Protein AF-A0A257UES7-F1 (afdb_monomer_lite)

Structure (mmCIF, N/CA/C/O backbone):
data_AF-A0A257UES7-F1
#
_entry.id   AF-A0A257UES7-F1
#
loop_
_atom_site.group_PDB
_atom_site.id
_atom_site.type_symbol
_atom_site.label_atom_id
_atom_site.label_alt_id
_atom_site.label_comp_id
_atom_site.label_asym_id
_atom_site.label_entity_id
_atom_site.label_seq_id
_atom_site.pdbx_PDB_ins_code
_atom_site.Cartn_x
_atom_site.Cartn_y
_atom_site.Cartn_z
_atom_site.occupancy
_atom_site.B_iso_or_equiv
_atom_site.auth_seq_id
_atom_site.auth_comp_id
_atom_site.auth_asym_id
_atom_site.auth_atom_id
_atom_site.pdbx_PDB_model_num
ATOM 1 N N . MET A 1 1 ? -4.196 -10.465 -10.371 1.00 62.50 1 MET A N 1
ATOM 2 C CA . MET A 1 1 ? -2.895 -10.910 -9.818 1.00 62.50 1 MET A CA 1
ATOM 3 C C . MET A 1 1 ? -1.747 -10.246 -10.566 1.00 62.50 1 MET A C 1
ATOM 5 O O . MET A 1 1 ? -0.951 -9.619 -9.887 1.00 62.50 1 MET A O 1
ATOM 9 N N . ALA A 1 2 ? -1.742 -10.249 -11.907 1.00 87.62 2 ALA A N 1
ATOM 10 C CA . ALA A 1 2 ? -0.730 -9.571 -12.735 1.00 87.62 2 ALA A CA 1
ATOM 11 C C . ALA A 1 2 ? -0.433 -8.109 -12.326 1.00 87.62 2 ALA A C 1
ATOM 13 O O . ALA A 1 2 ? 0.710 -7.780 -12.030 1.00 87.62 2 ALA A O 1
ATOM 14 N N . ARG A 1 3 ? -1.463 -7.262 -12.167 1.00 91.81 3 ARG A N 1
ATOM 15 C CA . ARG A 1 3 ? -1.291 -5.882 -11.668 1.00 91.81 3 ARG A CA 1
ATOM 16 C C . ARG A 1 3 ? -0.491 -5.757 -10.369 1.00 91.81 3 ARG A C 1
ATOM 18 O O . ARG A 1 3 ? 0.340 -4.865 -10.248 1.00 91.81 3 ARG A O 1
ATOM 25 N N . GLU A 1 4 ? -0.796 -6.590 -9.373 1.00 91.12 4 GLU A N 1
ATOM 26 C CA . GLU A 1 4 ? -0.157 -6.491 -8.054 1.00 91.12 4 GLU A CA 1
ATOM 27 C C . GLU A 1 4 ? 1.310 -6.902 -8.137 1.00 91.12 4 GLU A C 1
ATOM 29 O O . GLU A 1 4 ? 2.159 -6.258 -7.535 1.00 91.12 4 GLU A O 1
ATOM 34 N N . GLU A 1 5 ? 1.606 -7.935 -8.921 1.00 91.38 5 GLU A N 1
ATOM 35 C CA . GLU A 1 5 ? 2.967 -8.387 -9.192 1.00 91.38 5 GLU A CA 1
ATOM 36 C C . GLU A 1 5 ? 3.787 -7.298 -9.891 1.00 91.38 5 GLU A C 1
ATOM 38 O O . GLU A 1 5 ? 4.854 -6.938 -9.403 1.00 91.38 5 GLU A O 1
ATOM 43 N N . PHE A 1 6 ? 3.236 -6.666 -10.932 1.00 94.75 6 PHE A N 1
ATOM 44 C CA . PHE A 1 6 ? 3.880 -5.533 -11.597 1.00 94.75 6 PHE A CA 1
ATOM 45 C C . PHE A 1 6 ? 4.173 -4.371 -10.627 1.00 94.75 6 PHE A C 1
ATOM 47 O O . PHE A 1 6 ? 5.276 -3.829 -10.613 1.00 94.75 6 PHE A O 1
ATOM 54 N N . ILE A 1 7 ? 3.220 -4.009 -9.760 1.00 94.88 7 ILE A N 1
ATOM 55 C CA . ILE A 1 7 ? 3.416 -2.959 -8.744 1.00 94.88 7 ILE A CA 1
ATOM 56 C C . ILE A 1 7 ? 4.522 -3.342 -7.743 1.00 94.88 7 ILE A C 1
ATOM 58 O O . ILE A 1 7 ? 5.335 -2.493 -7.363 1.00 94.88 7 ILE A O 1
ATOM 62 N N . GLN A 1 8 ? 4.564 -4.604 -7.309 1.00 92.44 8 GLN A N 1
ATOM 63 C CA . GLN A 1 8 ? 5.596 -5.105 -6.395 1.00 92.44 8 GLN A CA 1
ATOM 64 C C . GLN A 1 8 ? 6.977 -5.102 -7.053 1.00 92.44 8 GLN A C 1
ATOM 66 O O . GLN A 1 8 ? 7.939 -4.676 -6.410 1.00 92.44 8 GLN A O 1
ATOM 71 N N . ASN A 1 9 ? 7.062 -5.491 -8.328 1.00 93.81 9 ASN A N 1
ATOM 72 C CA . ASN A 1 9 ? 8.292 -5.441 -9.114 1.00 93.81 9 ASN A CA 1
ATOM 73 C C . ASN A 1 9 ? 8.820 -4.005 -9.175 1.00 93.81 9 ASN A C 1
ATOM 75 O O . ASN A 1 9 ? 9.940 -3.761 -8.738 1.00 93.81 9 ASN A O 1
ATOM 79 N N . LEU A 1 10 ? 7.982 -3.027 -9.541 1.00 94.44 10 LEU A N 1
ATOM 80 C CA . LEU A 1 10 ? 8.376 -1.612 -9.556 1.00 94.44 10 LEU A CA 1
ATOM 81 C C . LEU A 1 10 ? 8.878 -1.112 -8.194 1.00 94.44 10 LEU A C 1
ATOM 83 O O . LEU A 1 10 ? 9.882 -0.400 -8.117 1.00 94.44 10 LEU A O 1
ATOM 87 N N . ARG A 1 11 ? 8.203 -1.480 -7.098 1.00 93.19 11 ARG A N 1
ATOM 88 C CA . ARG A 1 11 ? 8.645 -1.106 -5.747 1.00 93.19 11 ARG A CA 1
ATOM 89 C C . ARG A 1 11 ? 9.984 -1.748 -5.382 1.00 93.19 11 ARG A C 1
ATOM 91 O O . ARG A 1 11 ? 10.811 -1.104 -4.727 1.00 93.19 11 ARG A O 1
ATOM 98 N N . HIS A 1 12 ? 10.186 -3.009 -5.757 1.00 91.44 12 HIS A N 1
ATOM 99 C CA . HIS A 1 12 ? 11.450 -3.701 -5.544 1.00 91.44 12 HIS A CA 1
ATOM 100 C C . HIS A 1 12 ? 12.575 -3.007 -6.319 1.00 91.44 12 HIS A C 1
ATOM 102 O O . HIS A 1 12 ? 13.572 -2.618 -5.712 1.00 91.44 12 HIS A O 1
ATOM 108 N N . THR A 1 13 ? 12.353 -2.722 -7.603 1.00 92.12 13 THR A N 1
ATOM 109 C CA . THR A 1 13 ? 13.270 -1.970 -8.467 1.00 92.12 13 THR A CA 1
ATOM 110 C C . THR A 1 13 ? 13.630 -0.613 -7.871 1.00 92.12 13 THR A C 1
ATOM 112 O O . THR A 1 13 ? 14.808 -0.292 -7.756 1.00 92.12 13 THR A O 1
ATOM 115 N N . LEU A 1 14 ? 12.647 0.162 -7.400 1.00 90.50 14 LEU A N 1
ATOM 116 C CA . LEU A 1 14 ? 12.901 1.438 -6.719 1.00 90.50 14 LEU A CA 1
ATOM 117 C C . LEU A 1 14 ? 13.751 1.289 -5.459 1.00 90.50 14 LEU A C 1
ATOM 119 O O . LEU A 1 14 ? 14.556 2.162 -5.143 1.00 90.50 14 LEU A O 1
ATOM 123 N N . SER A 1 15 ? 13.548 0.207 -4.709 1.00 87.88 15 SER A N 1
ATOM 124 C CA . SER A 1 15 ? 14.296 -0.030 -3.475 1.00 87.88 15 SER A CA 1
ATOM 125 C C . SER A 1 15 ? 15.766 -0.336 -3.746 1.00 87.88 15 SER A C 1
ATOM 127 O O . SER A 1 15 ? 16.599 0.052 -2.929 1.00 87.88 15 SER A O 1
ATOM 129 N N . LEU A 1 16 ? 16.062 -0.980 -4.879 1.00 87.50 16 LEU A N 1
ATOM 130 C CA . LEU A 1 16 ? 17.419 -1.238 -5.362 1.00 87.50 16 LEU A CA 1
ATOM 131 C C . LEU A 1 16 ? 18.060 0.023 -5.964 1.00 87.50 16 LEU A C 1
ATOM 133 O O . LEU A 1 16 ? 19.202 0.344 -5.655 1.00 87.50 16 LEU A O 1
ATOM 137 N N . ALA A 1 17 ? 17.310 0.767 -6.780 1.00 83.19 17 ALA A N 1
ATOM 138 C CA . ALA A 1 17 ? 17.810 1.948 -7.482 1.00 83.19 17 ALA A CA 1
ATOM 139 C C . ALA A 1 17 ? 18.074 3.150 -6.555 1.00 83.19 17 ALA A C 1
ATOM 141 O O . ALA A 1 17 ? 19.013 3.911 -6.775 1.00 83.19 17 ALA A O 1
ATOM 142 N N . ALA A 1 18 ? 17.260 3.316 -5.508 1.00 76.25 18 ALA A N 1
ATOM 143 C CA . ALA A 1 18 ? 17.360 4.410 -4.544 1.00 76.25 18 ALA A CA 1
ATOM 144 C C . ALA A 1 18 ? 17.317 3.863 -3.101 1.00 76.25 18 ALA A C 1
ATOM 146 O O . ALA A 1 18 ? 16.257 3.877 -2.452 1.00 76.25 18 ALA A O 1
ATOM 147 N N . PRO A 1 19 ? 18.436 3.330 -2.572 1.00 64.69 19 PRO A N 1
ATOM 148 C CA . PRO A 1 19 ? 18.503 2.844 -1.197 1.00 64.69 19 PRO A CA 1
ATOM 149 C C . PRO A 1 19 ? 18.219 3.972 -0.193 1.00 64.69 19 PRO A C 1
ATOM 151 O O . PRO A 1 19 ? 18.557 5.128 -0.407 1.00 64.69 19 PRO A O 1
ATOM 154 N N . SER A 1 20 ? 17.561 3.626 0.914 1.00 55.41 20 SER A N 1
ATOM 155 C CA . SER A 1 20 ? 16.803 4.527 1.807 1.00 55.41 20 SER A CA 1
ATOM 156 C C . SER A 1 20 ? 17.625 5.498 2.672 1.00 55.41 20 SER A C 1
ATOM 158 O O . SER A 1 20 ? 17.111 5.993 3.673 1.00 55.41 20 SER A O 1
ATOM 160 N N . VAL A 1 21 ? 18.899 5.727 2.360 1.00 53.31 21 VAL A N 1
ATOM 161 C CA . VAL A 1 21 ? 19.765 6.602 3.157 1.00 53.31 21 VAL A CA 1
ATOM 162 C C . VAL A 1 21 ? 19.633 8.027 2.624 1.00 53.31 21 VAL A C 1
ATOM 164 O O . VAL A 1 21 ? 20.453 8.464 1.827 1.00 53.31 21 VAL A O 1
ATOM 167 N N . GLU A 1 22 ? 18.589 8.736 3.059 1.00 46.97 22 GLU A N 1
ATOM 168 C CA . GLU A 1 22 ? 18.488 10.188 2.876 1.00 46.97 22 GLU A CA 1
ATOM 169 C C . GLU A 1 22 ? 19.489 10.860 3.830 1.00 46.97 22 GLU A C 1
ATOM 171 O O . GLU A 1 22 ? 19.451 10.634 5.041 1.00 46.97 22 GLU A O 1
ATOM 176 N N . ALA A 1 23 ? 20.408 11.668 3.302 1.00 42.97 23 ALA A N 1
ATOM 177 C CA . ALA A 1 23 ? 21.231 12.555 4.117 1.00 42.97 23 ALA A CA 1
ATOM 178 C C . ALA A 1 23 ? 21.089 14.007 3.630 1.00 42.97 23 ALA A C 1
ATOM 180 O O . ALA A 1 23 ? 21.045 14.281 2.433 1.00 42.97 23 ALA A O 1
ATOM 181 N N . ASP A 1 24 ? 20.997 14.940 4.581 1.00 43.19 24 ASP A N 1
ATOM 182 C CA . ASP A 1 24 ? 20.490 16.320 4.433 1.00 43.19 24 ASP A CA 1
ATOM 183 C C . ASP A 1 24 ? 21.380 17.297 3.627 1.00 43.19 24 ASP A C 1
ATOM 185 O O . ASP A 1 24 ? 21.371 18.507 3.856 1.00 43.19 24 ASP A O 1
ATOM 189 N N . THR A 1 25 ? 22.187 16.834 2.668 1.00 47.50 25 THR A N 1
ATOM 190 C CA . THR A 1 25 ? 23.092 17.726 1.919 1.00 47.50 25 THR A CA 1
ATOM 191 C C . THR A 1 25 ? 22.920 17.624 0.409 1.00 47.50 25 THR A C 1
ATOM 193 O O . THR A 1 25 ? 23.009 16.556 -0.183 1.00 47.50 25 THR A O 1
ATOM 196 N N . ALA A 1 26 ? 22.762 18.778 -0.249 1.00 52.78 26 ALA A N 1
ATOM 197 C CA . ALA A 1 26 ? 22.624 18.901 -1.706 1.00 52.78 26 ALA A CA 1
ATOM 198 C C . ALA A 1 26 ? 23.796 18.283 -2.504 1.00 52.78 26 ALA A C 1
ATOM 200 O O . ALA A 1 26 ? 23.633 17.922 -3.669 1.00 52.78 26 ALA A O 1
ATOM 201 N N . HIS A 1 27 ? 24.965 18.108 -1.877 1.00 47.03 27 HIS A N 1
ATOM 202 C CA . HIS A 1 27 ? 26.118 17.414 -2.458 1.00 47.03 27 HIS A CA 1
ATOM 203 C C . HIS A 1 27 ? 25.915 15.895 -2.614 1.00 47.03 27 HIS A C 1
ATOM 205 O O . HIS A 1 27 ? 26.621 15.270 -3.405 1.00 47.03 27 HIS A O 1
ATOM 211 N N . LEU A 1 28 ? 24.936 15.299 -1.925 1.00 49.12 28 LEU A N 1
ATOM 212 C CA . LEU A 1 28 ? 24.644 13.869 -2.012 1.00 49.12 28 LEU A CA 1
ATOM 213 C C . LEU A 1 28 ? 23.801 13.494 -3.226 1.00 49.12 28 LEU A C 1
ATOM 215 O O . LEU A 1 28 ? 23.952 12.385 -3.713 1.00 49.12 28 LEU A O 1
ATOM 219 N N . ASN A 1 29 ? 23.035 14.415 -3.812 1.00 61.38 29 ASN A N 1
ATOM 220 C CA . ASN A 1 29 ? 22.198 14.116 -4.981 1.00 61.38 29 ASN A CA 1
ATOM 221 C C . ASN A 1 29 ? 23.045 13.736 -6.226 1.00 61.38 29 ASN A C 1
ATOM 223 O O . ASN A 1 29 ? 22.628 12.954 -7.079 1.00 61.38 29 ASN A O 1
ATOM 227 N N . ALA A 1 30 ? 24.280 14.242 -6.335 1.00 58.22 30 ALA A N 1
ATOM 228 C CA . ALA A 1 30 ? 25.227 13.797 -7.366 1.00 58.22 30 ALA A CA 1
ATOM 229 C C . ALA A 1 30 ? 25.829 12.413 -7.052 1.00 58.22 30 ALA A C 1
ATOM 231 O O . ALA A 1 30 ? 26.020 11.607 -7.959 1.00 58.22 30 ALA A O 1
ATOM 232 N N . ALA A 1 31 ? 26.098 12.119 -5.776 1.00 62.62 31 ALA A N 1
ATOM 233 C CA . ALA A 1 31 ? 26.628 10.831 -5.328 1.00 62.62 31 ALA A CA 1
ATOM 234 C C . ALA A 1 31 ? 25.571 9.712 -5.364 1.00 62.62 31 ALA A C 1
ATOM 236 O O . ALA A 1 31 ? 25.901 8.572 -5.673 1.00 62.62 31 ALA A O 1
ATOM 237 N N . GLU A 1 32 ? 24.308 10.032 -5.093 1.00 64.44 32 GLU A N 1
ATOM 238 C CA . GLU A 1 32 ? 23.149 9.150 -5.245 1.00 64.44 32 GLU A CA 1
ATOM 239 C C . GLU A 1 32 ? 22.900 8.834 -6.716 1.00 64.44 32 GLU A C 1
ATOM 241 O O . GLU A 1 32 ? 22.790 7.664 -7.065 1.00 64.44 32 GLU A O 1
ATOM 246 N N . ARG A 1 33 ? 22.929 9.845 -7.599 1.00 64.75 33 ARG A N 1
ATOM 247 C CA . ARG A 1 33 ? 22.875 9.622 -9.052 1.00 64.75 33 ARG A CA 1
ATOM 248 C C . ARG A 1 33 ? 24.043 8.778 -9.550 1.00 64.75 33 ARG A C 1
ATOM 250 O O . ARG A 1 33 ? 23.831 7.856 -10.327 1.00 64.75 33 ARG A O 1
ATOM 257 N N . ALA A 1 34 ? 25.259 9.036 -9.066 1.00 64.56 34 ALA A N 1
ATOM 258 C CA . ALA A 1 34 ? 26.411 8.204 -9.389 1.00 64.56 34 ALA A CA 1
ATOM 259 C C . ALA A 1 34 ? 26.210 6.760 -8.902 1.00 64.56 34 ALA A C 1
ATOM 261 O O . ALA A 1 34 ? 26.399 5.837 -9.682 1.00 64.56 34 ALA A O 1
ATOM 262 N N . ARG A 1 35 ? 25.771 6.543 -7.654 1.00 68.81 35 ARG A N 1
ATOM 263 C CA . ARG A 1 35 ? 25.487 5.201 -7.115 1.00 68.81 35 ARG A CA 1
ATOM 264 C C . ARG A 1 35 ? 24.400 4.471 -7.895 1.00 68.81 35 ARG A C 1
ATOM 266 O O . ARG A 1 35 ? 24.606 3.312 -8.211 1.00 68.81 35 ARG A O 1
ATOM 273 N N . MET A 1 36 ? 23.309 5.150 -8.243 1.00 70.12 36 MET A N 1
ATOM 274 C CA . MET A 1 36 ? 22.232 4.606 -9.075 1.00 70.12 36 MET A CA 1
ATOM 275 C C . MET A 1 36 ? 22.758 4.137 -10.436 1.00 70.12 36 MET A C 1
ATOM 277 O O . MET A 1 36 ? 22.380 3.068 -10.909 1.00 70.12 36 MET A O 1
ATOM 281 N N . ILE A 1 37 ? 23.644 4.926 -11.050 1.00 67.69 37 ILE A N 1
ATOM 282 C CA . ILE A 1 37 ? 24.323 4.567 -12.299 1.00 67.69 37 ILE A CA 1
ATOM 283 C C . ILE A 1 37 ? 25.267 3.373 -12.083 1.00 67.69 37 ILE A C 1
ATOM 285 O O . ILE A 1 37 ? 25.313 2.476 -12.920 1.00 67.69 37 ILE A O 1
ATOM 289 N N . PHE A 1 38 ? 25.998 3.335 -10.965 1.00 66.12 38 PHE A N 1
ATOM 290 C CA . PHE A 1 38 ? 26.927 2.251 -10.635 1.00 66.12 38 PHE A CA 1
ATOM 291 C C . PHE A 1 38 ? 26.241 0.936 -10.235 1.00 66.12 38 PHE A C 1
ATOM 293 O O . PHE A 1 38 ? 26.891 -0.096 -10.338 1.00 66.12 38 PHE A O 1
ATOM 300 N N . SER A 1 39 ? 24.973 0.960 -9.811 1.00 77.06 39 SER A N 1
ATOM 301 C CA . SER A 1 39 ? 24.170 -0.231 -9.486 1.00 77.06 39 SER A CA 1
ATOM 302 C C . SER A 1 39 ? 23.092 -0.542 -10.528 1.00 77.06 39 SER A C 1
ATOM 304 O O . SER A 1 39 ? 22.135 -1.262 -10.240 1.00 77.06 39 SER A O 1
ATOM 306 N N . ALA A 1 40 ? 23.203 0.019 -11.739 1.00 82.25 40 ALA A N 1
ATOM 307 C CA . ALA A 1 40 ? 22.228 -0.193 -12.809 1.00 82.25 40 ALA A CA 1
ATOM 308 C C . ALA A 1 40 ? 22.007 -1.680 -13.115 1.00 82.25 40 ALA A C 1
ATOM 310 O O . ALA A 1 40 ? 20.878 -2.097 -13.337 1.00 82.25 40 ALA A O 1
ATOM 311 N N . ASP A 1 41 ? 23.047 -2.502 -13.039 1.00 82.25 41 ASP A N 1
ATOM 312 C CA . ASP A 1 41 ? 22.976 -3.956 -13.196 1.00 82.25 41 ASP A CA 1
ATOM 313 C C . ASP A 1 41 ? 22.074 -4.658 -12.162 1.00 82.25 41 ASP A C 1
ATOM 315 O O . ASP A 1 41 ? 21.539 -5.735 -12.437 1.00 82.25 41 ASP A O 1
ATOM 319 N N . GLU A 1 42 ? 21.847 -4.060 -10.990 1.00 84.19 42 GLU A N 1
ATOM 320 C CA . GLU A 1 42 ? 20.983 -4.626 -9.954 1.00 84.19 42 GLU A CA 1
ATOM 321 C C . GLU A 1 42 ? 19.494 -4.368 -10.218 1.00 84.19 42 GLU A C 1
ATOM 323 O O . GLU A 1 42 ? 18.677 -5.265 -9.978 1.00 84.19 42 GLU A O 1
ATOM 328 N N . TRP A 1 43 ? 19.137 -3.182 -10.730 1.00 88.56 43 TRP A N 1
ATOM 329 C CA . TRP A 1 43 ? 17.745 -2.722 -10.856 1.00 88.56 43 TRP A CA 1
ATOM 330 C C . TRP A 1 43 ? 17.238 -2.591 -12.304 1.00 88.56 43 TRP A C 1
ATOM 332 O O . TRP A 1 43 ? 16.034 -2.721 -12.553 1.00 88.56 43 TRP A O 1
ATOM 342 N N . LEU A 1 44 ? 18.117 -2.372 -13.282 1.00 90.69 44 LEU A N 1
ATOM 343 C CA . LEU A 1 44 ? 17.772 -2.208 -14.696 1.00 90.69 44 LEU A CA 1
ATOM 344 C C . LEU A 1 44 ? 17.636 -3.565 -15.395 1.00 90.69 44 LEU A C 1
ATOM 346 O O . LEU A 1 44 ? 18.368 -3.903 -16.321 1.00 90.69 44 LEU A O 1
ATOM 350 N N . LYS A 1 45 ? 16.673 -4.354 -14.928 1.00 91.00 45 LYS A N 1
ATOM 351 C CA . LYS A 1 45 ? 16.403 -5.706 -15.418 1.00 91.00 45 LYS A CA 1
ATOM 352 C C . LYS A 1 45 ? 15.022 -5.788 -16.075 1.00 91.00 45 LYS A C 1
ATOM 354 O O . LYS A 1 45 ? 14.115 -5.083 -15.626 1.00 91.00 45 LYS A O 1
ATOM 359 N N . PRO A 1 46 ? 14.826 -6.604 -17.127 1.00 90.00 46 PRO A N 1
ATOM 360 C CA . PRO A 1 46 ? 13.512 -6.772 -17.755 1.00 90.00 46 PRO A CA 1
ATOM 361 C C . PRO A 1 46 ? 12.399 -7.158 -16.764 1.00 90.00 46 PRO A C 1
ATOM 363 O O . PRO A 1 46 ? 11.267 -6.693 -16.896 1.00 90.00 46 PRO A O 1
ATOM 366 N N . GLU A 1 47 ? 12.746 -7.929 -15.733 1.00 92.75 47 GLU A N 1
ATOM 367 C CA . GLU A 1 47 ? 11.883 -8.392 -14.642 1.00 92.75 47 GLU A CA 1
ATOM 368 C C . GLU A 1 47 ? 11.236 -7.228 -13.867 1.00 92.75 47 GLU A C 1
ATOM 370 O O . GLU A 1 47 ? 10.118 -7.345 -13.368 1.00 92.75 47 GLU A O 1
ATOM 375 N N . SER A 1 48 ? 11.879 -6.056 -13.829 1.00 91.69 48 SER A N 1
ATOM 376 C CA . SER A 1 48 ? 11.362 -4.852 -13.160 1.00 91.69 48 SER A CA 1
ATOM 377 C C . SER A 1 48 ? 10.027 -4.354 -13.726 1.00 91.69 48 SER A C 1
ATOM 379 O O . SER A 1 48 ? 9.278 -3.669 -13.030 1.00 91.69 48 SER A O 1
ATOM 381 N N . VAL A 1 49 ? 9.719 -4.680 -14.985 1.00 93.12 49 VAL A N 1
ATOM 382 C CA . VAL A 1 49 ? 8.441 -4.349 -15.642 1.00 93.12 49 VAL A CA 1
ATOM 383 C C . VAL A 1 49 ? 7.701 -5.595 -16.140 1.00 93.12 49 VAL A C 1
ATOM 385 O O . VAL A 1 49 ? 6.760 -5.493 -16.932 1.00 93.12 49 VAL A O 1
ATOM 388 N N . GLU A 1 50 ? 8.105 -6.776 -15.672 1.00 93.06 50 GLU A N 1
ATOM 389 C CA . GLU A 1 50 ? 7.418 -8.029 -15.967 1.00 93.06 50 GLU A CA 1
ATOM 390 C C . GLU A 1 50 ? 5.988 -8.017 -15.407 1.00 93.06 50 GLU A C 1
ATOM 392 O O . GLU A 1 50 ? 5.693 -7.390 -14.386 1.00 93.06 50 GLU A O 1
ATOM 397 N N . GLY A 1 51 ? 5.075 -8.674 -16.125 1.00 91.56 51 GLY A N 1
ATOM 398 C CA . GLY A 1 51 ? 3.653 -8.702 -15.783 1.00 91.56 51 GLY A CA 1
ATOM 399 C C . GLY A 1 51 ? 2.876 -7.445 -16.188 1.00 91.56 51 GLY A C 1
ATOM 400 O O . GLY A 1 51 ? 1.667 -7.394 -15.967 1.00 91.56 51 GLY A O 1
ATOM 401 N N . PHE A 1 52 ? 3.519 -6.447 -16.810 1.00 95.81 52 PHE A N 1
ATOM 402 C CA . PHE A 1 52 ? 2.828 -5.250 -17.289 1.00 95.81 52 PHE A CA 1
ATOM 403 C C . PHE A 1 52 ? 1.740 -5.582 -18.323 1.00 95.81 52 PHE A C 1
ATOM 405 O O . PHE A 1 52 ? 2.016 -6.074 -19.419 1.00 95.81 52 PHE A O 1
ATOM 412 N N . SER A 1 53 ? 0.504 -5.206 -18.001 1.00 95.44 53 SER A N 1
ATOM 413 C CA . SER A 1 53 ? -0.628 -5.174 -18.923 1.00 95.44 53 SER A CA 1
ATOM 414 C C . SER A 1 53 ? -1.328 -3.824 -18.826 1.00 95.44 53 SER A C 1
ATOM 416 O O . SER A 1 53 ? -1.593 -3.331 -17.734 1.00 95.44 53 SER A O 1
ATOM 418 N N . VAL A 1 54 ? -1.663 -3.212 -19.964 1.00 94.56 54 VAL A N 1
ATOM 419 C CA . VAL A 1 54 ? -2.390 -1.930 -19.976 1.00 94.56 54 VAL A CA 1
ATOM 420 C C . VAL A 1 54 ? -3.833 -2.074 -19.480 1.00 94.56 54 VAL A C 1
ATOM 422 O O . VAL A 1 54 ? -4.388 -1.123 -18.929 1.00 94.56 54 VAL A O 1
ATOM 425 N N . ASP A 1 55 ? -4.423 -3.263 -19.625 1.00 95.19 55 ASP A N 1
ATOM 426 C CA . ASP A 1 55 ? -5.807 -3.541 -19.227 1.00 95.19 55 ASP A CA 1
ATOM 427 C C . ASP A 1 55 ? -5.978 -3.522 -17.703 1.00 95.19 55 ASP A C 1
ATOM 429 O O . ASP A 1 55 ? -7.021 -3.109 -17.194 1.00 95.19 55 ASP A O 1
ATOM 433 N N . ASP A 1 56 ? -4.912 -3.849 -16.968 1.00 93.75 56 ASP A N 1
ATOM 434 C CA . ASP A 1 56 ? -4.854 -3.728 -15.508 1.00 93.75 56 ASP A CA 1
ATOM 435 C C . ASP A 1 56 ? -4.988 -2.267 -15.033 1.00 93.75 56 ASP A C 1
ATOM 437 O O . ASP A 1 56 ? -5.283 -1.998 -13.868 1.00 93.75 56 ASP A O 1
ATOM 441 N N . PHE A 1 57 ? -4.821 -1.302 -15.940 1.00 93.94 57 PHE A N 1
ATOM 442 C CA . PHE A 1 57 ? -4.920 0.131 -15.676 1.00 93.94 57 PHE A CA 1
ATOM 443 C C . PHE A 1 57 ? -6.103 0.781 -16.404 1.00 93.94 57 PHE A C 1
ATOM 445 O O . PHE A 1 57 ? -6.048 1.953 -16.782 1.00 93.94 57 PHE A O 1
ATOM 452 N N . ALA A 1 58 ? -7.209 0.047 -16.572 1.00 93.38 58 ALA A N 1
ATOM 453 C CA . ALA A 1 58 ? -8.430 0.546 -17.211 1.00 93.38 58 ALA A CA 1
ATOM 454 C C . ALA A 1 58 ? -8.995 1.835 -16.575 1.00 93.38 58 ALA A C 1
ATOM 456 O O . ALA A 1 58 ? -9.644 2.617 -17.269 1.00 93.38 58 ALA A O 1
ATOM 457 N N . GLY A 1 59 ? -8.714 2.086 -15.289 1.00 92.75 59 GLY A N 1
ATOM 458 C CA . GLY A 1 59 ? -9.114 3.308 -14.581 1.00 92.75 59 GLY A CA 1
ATOM 459 C C . GLY A 1 59 ? -8.340 4.575 -14.973 1.00 92.75 59 GLY A C 1
ATOM 460 O O . GLY A 1 59 ? -8.783 5.671 -14.644 1.00 92.75 59 GLY A O 1
ATOM 461 N N . LEU A 1 60 ? -7.207 4.453 -15.674 1.00 94.38 60 LEU A N 1
ATOM 462 C CA . LEU A 1 60 ? -6.455 5.601 -16.187 1.00 94.38 60 LEU A CA 1
ATOM 463 C C . LEU A 1 60 ? -7.104 6.163 -17.457 1.00 94.38 60 LEU A C 1
ATOM 465 O O . LEU A 1 60 ? -7.668 5.418 -18.262 1.00 94.38 60 LEU A O 1
ATOM 469 N N . ASP A 1 61 ? -6.961 7.467 -17.691 1.00 96.94 61 ASP A N 1
ATOM 470 C CA . ASP A 1 61 ? -7.387 8.084 -18.946 1.00 96.94 61 ASP A CA 1
ATOM 471 C C . ASP A 1 61 ? -6.535 7.602 -20.139 1.00 96.94 61 ASP A C 1
ATOM 473 O O . ASP A 1 61 ? -5.438 7.053 -19.992 1.00 96.94 61 ASP A O 1
ATOM 477 N N . ALA A 1 62 ? -7.041 7.804 -21.359 1.00 96.81 62 ALA A N 1
ATOM 478 C CA . ALA A 1 62 ? -6.397 7.297 -22.570 1.00 96.81 62 ALA A CA 1
ATOM 479 C C . ALA A 1 62 ? -4.976 7.852 -22.793 1.00 96.81 62 ALA A C 1
ATOM 481 O O . ALA A 1 62 ? -4.121 7.133 -23.318 1.00 96.81 62 ALA A O 1
ATOM 482 N N . SER A 1 63 ? -4.714 9.101 -22.390 1.00 97.12 63 SER A N 1
ATOM 483 C CA . SER A 1 63 ? -3.393 9.724 -22.511 1.00 97.12 63 SER A CA 1
ATOM 484 C C . SER A 1 63 ? -2.409 9.076 -21.540 1.00 97.12 63 SER A C 1
ATOM 486 O O . SER A 1 63 ? -1.338 8.622 -21.955 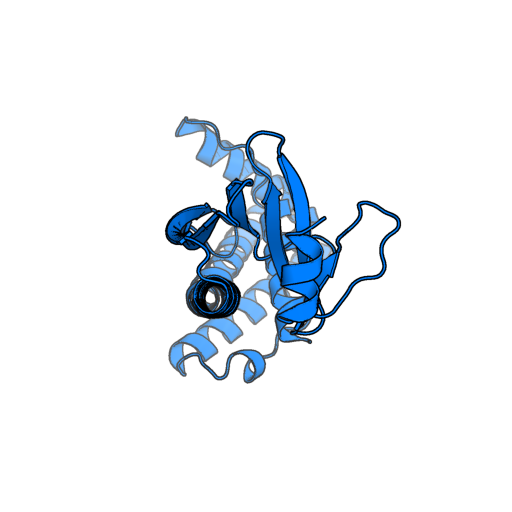1.00 97.12 63 SER A O 1
ATOM 488 N N . SER A 1 64 ? -2.808 8.931 -20.275 1.00 96.94 64 SER A N 1
ATOM 489 C CA . SER A 1 64 ? -2.005 8.273 -19.239 1.00 96.94 64 SER A CA 1
ATOM 490 C C . SER A 1 64 ? -1.699 6.816 -19.584 1.00 96.94 64 SER A C 1
ATOM 492 O O . SER A 1 64 ? -0.545 6.401 -19.490 1.00 96.94 64 SER A O 1
ATOM 494 N N . ARG A 1 65 ? -2.675 6.052 -20.097 1.00 97.38 65 ARG A N 1
ATOM 495 C CA . ARG A 1 65 ? -2.434 4.674 -20.571 1.00 97.38 65 ARG A CA 1
ATOM 496 C C . ARG A 1 65 ? -1.421 4.619 -21.712 1.00 97.38 65 ARG A C 1
ATOM 498 O O . ARG A 1 65 ? -0.535 3.768 -21.702 1.00 97.38 65 ARG A O 1
ATOM 505 N N . LYS A 1 66 ? -1.518 5.531 -22.686 1.00 97.62 66 LYS A N 1
ATOM 506 C CA . LYS A 1 66 ? -0.567 5.597 -23.806 1.00 97.62 66 LYS A CA 1
ATOM 507 C C . LYS A 1 66 ? 0.851 5.897 -23.316 1.00 97.62 66 LYS A C 1
ATOM 509 O O . LYS A 1 66 ? 1.792 5.245 -23.768 1.00 97.62 66 LYS A O 1
ATOM 514 N N . ARG A 1 67 ? 0.998 6.855 -22.396 1.00 97.88 67 ARG A N 1
ATOM 515 C CA . ARG A 1 67 ? 2.288 7.192 -21.779 1.00 97.88 67 ARG A CA 1
ATOM 516 C C . ARG A 1 67 ? 2.856 6.026 -20.978 1.00 97.88 67 ARG A C 1
ATOM 518 O O . ARG A 1 67 ? 4.012 5.682 -21.182 1.00 97.88 67 ARG A O 1
ATOM 525 N N . LEU A 1 68 ? 2.031 5.361 -20.170 1.00 97.56 68 LEU A N 1
ATOM 526 C CA . LEU A 1 68 ? 2.435 4.204 -19.372 1.00 97.56 68 LEU A CA 1
ATOM 527 C C . LEU A 1 68 ? 2.974 3.072 -20.253 1.00 97.56 68 LEU A C 1
ATOM 529 O O . LEU A 1 68 ? 4.055 2.551 -19.996 1.00 97.56 68 LEU A O 1
ATOM 533 N N . VAL A 1 69 ? 2.267 2.743 -21.341 1.00 97.75 69 VAL A N 1
ATOM 534 C CA . VAL A 1 69 ? 2.722 1.735 -22.313 1.00 97.75 69 VAL A CA 1
ATOM 535 C C . VAL A 1 69 ? 4.049 2.138 -22.955 1.00 97.75 69 VAL A C 1
ATOM 537 O O . VAL A 1 69 ? 4.932 1.296 -23.110 1.00 97.75 69 VAL A O 1
ATOM 540 N N . ALA A 1 70 ? 4.199 3.405 -23.348 1.00 97.94 70 ALA A N 1
ATOM 541 C CA . ALA A 1 70 ? 5.433 3.893 -23.954 1.00 97.94 70 ALA A CA 1
ATOM 542 C C . ALA A 1 70 ? 6.612 3.848 -22.968 1.00 97.94 70 ALA A C 1
ATOM 544 O O . ALA A 1 70 ? 7.697 3.405 -23.343 1.00 97.94 70 ALA A O 1
ATOM 545 N N . ALA A 1 71 ? 6.392 4.253 -21.717 1.00 97.56 71 ALA A N 1
ATOM 546 C CA . ALA A 1 71 ? 7.409 4.249 -20.675 1.00 97.56 71 ALA A CA 1
ATOM 547 C C . ALA A 1 71 ? 7.833 2.823 -20.297 1.00 97.56 71 ALA A C 1
ATOM 549 O O . ALA A 1 71 ? 9.027 2.531 -20.308 1.00 97.56 71 ALA A O 1
ATOM 550 N N . ALA A 1 72 ? 6.878 1.909 -20.088 1.00 96.75 72 ALA A N 1
ATOM 551 C CA . ALA A 1 72 ? 7.158 0.503 -19.792 1.00 96.75 72 ALA A CA 1
ATOM 552 C C . ALA A 1 72 ? 7.921 -0.196 -20.928 1.00 96.75 72 ALA A C 1
ATOM 554 O O . ALA A 1 72 ? 8.913 -0.879 -20.679 1.00 96.75 72 ALA A O 1
ATOM 555 N N . LYS A 1 73 ? 7.521 0.023 -22.191 1.00 96.44 73 LYS A N 1
ATOM 556 C CA . LYS A 1 73 ? 8.253 -0.512 -23.354 1.00 96.44 73 LYS A CA 1
ATOM 557 C C . LYS A 1 73 ? 9.657 0.078 -23.482 1.00 96.44 73 LYS A C 1
ATOM 559 O O . LYS A 1 73 ? 10.587 -0.654 -23.808 1.00 96.44 73 LYS A O 1
ATOM 564 N N . GLY A 1 74 ? 9.807 1.381 -23.236 1.00 96.00 74 GLY A N 1
ATOM 565 C CA . GLY A 1 74 ? 11.103 2.059 -23.256 1.00 96.00 74 GLY A CA 1
ATOM 566 C C . GLY A 1 74 ? 12.052 1.505 -22.196 1.00 96.00 74 GLY A C 1
ATOM 567 O O . GLY A 1 74 ? 13.174 1.130 -22.526 1.00 96.00 74 GLY A O 1
ATOM 568 N N . PHE A 1 75 ? 11.568 1.368 -20.959 1.00 95.31 75 PHE A N 1
ATOM 569 C CA . PHE A 1 75 ? 12.318 0.761 -19.862 1.00 95.31 75 PHE A CA 1
ATOM 570 C C . PHE A 1 75 ? 12.754 -0.672 -20.203 1.00 95.31 75 PHE A C 1
ATOM 572 O O . PHE A 1 75 ? 13.934 -0.995 -20.101 1.00 95.31 75 PHE A O 1
ATOM 579 N N . ALA A 1 76 ? 11.828 -1.518 -20.673 1.00 94.38 76 ALA A N 1
ATOM 580 C CA . ALA A 1 76 ? 12.126 -2.908 -21.024 1.00 94.38 76 ALA A CA 1
ATOM 581 C C . ALA A 1 76 ? 13.201 -3.025 -22.118 1.00 94.38 76 ALA A C 1
ATOM 583 O O . ALA A 1 76 ? 14.090 -3.871 -22.030 1.00 94.38 76 ALA A O 1
ATOM 584 N N . ALA A 1 77 ? 13.143 -2.163 -23.140 1.00 93.25 77 ALA A N 1
ATOM 585 C CA . ALA A 1 77 ? 14.136 -2.141 -24.210 1.00 93.25 77 ALA A CA 1
ATOM 586 C C . ALA A 1 77 ? 15.532 -1.742 -23.697 1.00 93.25 77 ALA A C 1
ATOM 588 O O . ALA A 1 77 ? 16.524 -2.348 -24.099 1.00 93.25 77 ALA A O 1
ATOM 589 N N . MET A 1 78 ? 15.608 -0.764 -22.789 1.00 92.25 78 MET A N 1
ATOM 590 C CA . MET A 1 78 ? 16.866 -0.351 -22.155 1.00 92.25 78 MET A CA 1
ATOM 591 C C . MET A 1 78 ? 17.432 -1.460 -21.262 1.00 92.25 78 MET A C 1
ATOM 593 O O . MET A 1 78 ? 18.611 -1.785 -21.372 1.00 92.25 78 MET A O 1
ATOM 597 N N . ALA A 1 79 ? 16.585 -2.106 -20.457 1.00 90.94 79 ALA A N 1
ATOM 598 C CA . ALA A 1 79 ? 16.981 -3.231 -19.614 1.00 90.94 79 ALA A CA 1
ATOM 599 C C . ALA A 1 79 ? 17.539 -4.413 -20.428 1.00 90.94 79 ALA A C 1
ATOM 601 O O . ALA A 1 79 ? 18.538 -5.024 -20.056 1.00 90.94 79 ALA A O 1
ATOM 602 N N . ALA A 1 80 ? 16.936 -4.708 -21.584 1.00 89.69 80 ALA A N 1
ATOM 603 C CA . ALA A 1 80 ? 17.430 -5.747 -22.485 1.00 89.69 80 ALA A CA 1
ATOM 604 C C . ALA A 1 80 ? 18.791 -5.397 -23.119 1.00 89.69 80 ALA A C 1
ATOM 606 O O . ALA A 1 80 ? 19.597 -6.293 -23.363 1.00 89.69 80 ALA A O 1
ATOM 607 N N . ALA A 1 81 ? 19.058 -4.112 -23.379 1.00 86.50 81 ALA A N 1
ATOM 608 C CA . ALA A 1 81 ? 20.306 -3.652 -23.988 1.00 86.50 81 ALA A CA 1
ATOM 609 C C . ALA A 1 81 ? 21.495 -3.651 -23.008 1.00 86.50 81 ALA A C 1
ATOM 611 O O . ALA A 1 81 ? 22.612 -3.992 -23.403 1.00 86.50 81 ALA A O 1
ATOM 612 N N . VAL A 1 82 ? 21.262 -3.311 -21.735 1.00 79.00 82 VAL A N 1
ATOM 613 C CA . VAL A 1 82 ? 22.319 -3.227 -20.706 1.00 79.00 82 VAL A CA 1
ATOM 614 C C . VAL A 1 82 ? 22.906 -4.598 -20.360 1.00 79.00 82 VAL A C 1
ATOM 616 O O . VAL A 1 82 ? 24.104 -4.700 -20.112 1.00 79.00 82 VAL A O 1
ATOM 619 N N . ASN A 1 83 ? 22.126 -5.676 -20.482 1.00 67.50 83 ASN A N 1
ATOM 620 C CA . ASN A 1 83 ? 22.606 -7.053 -20.300 1.00 67.50 83 ASN A CA 1
ATOM 621 C C . ASN A 1 83 ? 23.668 -7.509 -21.335 1.00 67.50 83 ASN A C 1
ATOM 623 O O . ASN A 1 83 ? 24.124 -8.650 -21.266 1.00 67.50 83 ASN A O 1
ATOM 627 N N . GLY A 1 84 ? 24.072 -6.657 -22.291 1.00 58.06 84 GLY A N 1
ATOM 628 C CA . GLY A 1 84 ? 25.008 -7.013 -23.363 1.00 58.06 84 GLY A CA 1
ATOM 629 C C . GLY A 1 84 ? 26.154 -6.036 -23.664 1.00 58.06 84 GLY A C 1
ATOM 630 O O . GLY A 1 84 ? 26.928 -6.337 -24.573 1.00 58.06 84 GLY A O 1
ATOM 631 N N . ALA A 1 85 ? 26.306 -4.898 -22.970 1.00 54.62 85 ALA A N 1
ATOM 632 C CA . ALA A 1 85 ? 27.288 -3.866 -23.350 1.00 54.62 85 ALA A CA 1
ATOM 633 C C . ALA A 1 85 ? 28.058 -3.261 -22.158 1.00 54.62 85 ALA A C 1
ATOM 635 O O . ALA A 1 85 ? 27.457 -2.776 -21.205 1.00 54.62 85 ALA A O 1
ATOM 636 N N . ALA A 1 86 ? 29.397 -3.246 -22.243 1.00 54.97 86 ALA A N 1
ATOM 637 C CA . ALA A 1 86 ? 30.288 -2.695 -21.211 1.00 54.97 86 ALA A CA 1
ATOM 638 C C . ALA A 1 86 ? 30.492 -1.166 -21.306 1.00 54.97 86 ALA A C 1
ATOM 640 O O . ALA A 1 86 ? 30.789 -0.531 -20.299 1.00 54.97 86 ALA A O 1
ATOM 641 N N . ASP A 1 87 ? 30.272 -0.561 -22.481 1.00 53.00 87 ASP A N 1
ATOM 642 C CA . ASP A 1 87 ? 30.537 0.861 -22.731 1.00 53.00 87 ASP A CA 1
ATOM 643 C C . ASP A 1 87 ? 29.255 1.587 -23.183 1.00 53.00 87 ASP A C 1
ATOM 645 O O . ASP A 1 87 ? 28.671 1.260 -24.216 1.00 53.00 87 ASP A O 1
ATOM 649 N N . GLY A 1 88 ? 28.797 2.576 -22.400 1.00 60.56 88 GLY A N 1
ATOM 650 C CA . GLY A 1 88 ? 27.567 3.358 -22.653 1.00 60.56 88 GLY A CA 1
ATOM 651 C C . GLY A 1 88 ? 26.473 3.245 -21.578 1.00 60.56 88 GLY A C 1
ATOM 652 O O . GLY A 1 88 ? 25.461 3.944 -21.659 1.00 60.56 88 GLY A O 1
ATOM 653 N N . ALA A 1 89 ? 26.696 2.425 -20.546 1.00 67.25 89 ALA A N 1
ATOM 654 C CA . ALA A 1 89 ? 25.716 2.107 -19.504 1.00 67.25 89 ALA A CA 1
ATOM 655 C C . ALA A 1 89 ? 25.208 3.326 -18.708 1.00 67.25 89 ALA A C 1
ATOM 657 O O . ALA A 1 89 ? 24.057 3.340 -18.289 1.00 67.25 89 ALA A O 1
ATOM 658 N N . ALA A 1 90 ? 26.019 4.377 -18.534 1.00 69.31 90 ALA A N 1
ATOM 659 C CA . ALA A 1 90 ? 25.645 5.520 -17.697 1.00 69.31 90 ALA A CA 1
ATOM 660 C C . ALA A 1 90 ? 24.478 6.352 -18.260 1.00 69.31 90 ALA A C 1
ATOM 662 O O . ALA A 1 90 ? 23.536 6.658 -17.531 1.00 69.31 90 ALA A O 1
ATOM 663 N N . ASN A 1 91 ? 24.508 6.683 -19.557 1.00 76.19 91 ASN A N 1
ATOM 664 C CA . ASN A 1 91 ? 23.413 7.427 -20.192 1.00 76.19 91 ASN A CA 1
ATOM 665 C C . ASN A 1 91 ? 22.149 6.559 -20.284 1.00 76.19 91 ASN A C 1
ATOM 667 O O . ASN A 1 91 ? 21.053 7.040 -20.022 1.00 76.19 91 ASN A O 1
ATOM 671 N N . GLN A 1 92 ? 22.311 5.262 -20.568 1.00 82.69 92 GLN A N 1
ATOM 672 C CA . GLN A 1 92 ? 21.196 4.312 -20.605 1.00 82.69 92 GLN A CA 1
ATOM 673 C C . GLN A 1 92 ? 20.546 4.125 -19.227 1.00 82.69 92 GLN A C 1
ATOM 675 O O . GLN A 1 92 ? 19.325 4.027 -19.144 1.00 82.69 92 GLN A O 1
ATOM 680 N N . ALA A 1 93 ? 21.334 4.122 -18.148 1.00 85.56 93 ALA A N 1
ATOM 681 C CA . ALA A 1 93 ? 20.824 4.044 -16.784 1.00 85.56 93 ALA A CA 1
ATOM 682 C C . ALA A 1 93 ? 20.015 5.292 -16.406 1.00 85.56 93 ALA A C 1
ATOM 684 O O . ALA A 1 93 ? 18.950 5.165 -15.807 1.00 85.56 93 ALA A O 1
ATOM 685 N N . GLN A 1 94 ? 20.471 6.490 -16.788 1.00 86.06 94 GLN A N 1
ATOM 686 C CA . GLN A 1 94 ? 19.703 7.714 -16.550 1.00 86.06 94 GLN A CA 1
ATOM 687 C C . GLN A 1 94 ? 18.394 7.728 -17.353 1.00 86.06 94 GLN A C 1
ATOM 689 O O . GLN A 1 94 ? 17.336 7.980 -16.781 1.00 86.06 94 GLN A O 1
ATOM 694 N N . ASP A 1 95 ? 18.439 7.394 -18.644 1.00 90.94 95 ASP A N 1
ATOM 695 C CA . ASP A 1 95 ? 17.234 7.349 -19.478 1.00 90.94 95 ASP A CA 1
ATOM 696 C C . ASP A 1 95 ? 16.229 6.305 -18.957 1.00 90.94 95 ASP A C 1
ATOM 698 O O . ASP A 1 95 ? 15.017 6.544 -18.931 1.00 90.94 95 ASP A O 1
ATOM 702 N N . ALA A 1 96 ? 16.718 5.150 -18.492 1.00 92.19 96 ALA A N 1
ATOM 703 C CA . ALA A 1 96 ? 15.875 4.118 -17.900 1.00 92.19 96 ALA A CA 1
ATOM 704 C C . ALA A 1 96 ? 15.274 4.558 -16.562 1.00 92.19 96 ALA A C 1
ATOM 706 O O . ALA A 1 96 ? 14.112 4.258 -16.283 1.00 92.19 96 ALA A O 1
ATOM 707 N N . TRP A 1 97 ? 16.029 5.301 -15.752 1.00 91.19 97 TRP A N 1
ATOM 708 C CA . TRP A 1 97 ? 15.513 5.898 -14.526 1.00 91.19 97 TRP A CA 1
ATOM 709 C C . TRP A 1 97 ? 14.378 6.880 -14.813 1.00 91.19 97 TRP A C 1
ATOM 711 O O . TRP A 1 97 ? 13.326 6.801 -14.178 1.00 91.19 97 TRP A O 1
ATOM 721 N N . ASP A 1 98 ? 14.537 7.743 -15.816 1.00 92.50 98 ASP A N 1
ATOM 722 C CA . ASP A 1 98 ? 13.497 8.693 -16.211 1.00 92.50 98 ASP A CA 1
ATOM 723 C C . ASP A 1 98 ? 12.226 7.958 -16.674 1.00 92.50 98 ASP A C 1
ATOM 725 O O . ASP A 1 98 ? 11.107 8.365 -16.348 1.00 92.50 98 ASP A O 1
ATOM 729 N N . LYS A 1 99 ? 12.373 6.814 -17.362 1.00 95.38 99 LYS A N 1
ATOM 730 C CA . LYS A 1 99 ? 11.236 5.940 -17.703 1.00 95.38 99 LYS A CA 1
ATOM 731 C C . LYS A 1 99 ? 10.596 5.283 -16.491 1.00 95.38 99 LYS A C 1
ATOM 733 O O . LYS A 1 99 ? 9.368 5.220 -16.433 1.00 95.38 99 LYS A O 1
ATOM 738 N N . LEU A 1 100 ? 11.387 4.827 -15.526 1.00 94.75 100 LEU A N 1
ATOM 739 C CA . LEU A 1 100 ? 10.869 4.269 -14.281 1.00 94.75 100 LEU A CA 1
ATOM 740 C C . LEU A 1 100 ? 10.068 5.318 -13.497 1.00 94.75 100 LEU A C 1
ATOM 742 O O . LEU A 1 100 ? 8.952 5.033 -13.066 1.00 94.75 100 LEU A O 1
ATOM 746 N N . GLN A 1 101 ? 10.593 6.539 -13.368 1.00 94.31 101 GLN A N 1
ATOM 747 C CA . GLN A 1 101 ? 9.887 7.648 -12.722 1.00 94.31 101 GLN A CA 1
ATOM 748 C C . GLN A 1 101 ? 8.589 7.993 -13.452 1.00 94.31 101 GLN A C 1
ATOM 750 O O . GLN A 1 101 ? 7.550 8.101 -12.804 1.00 94.31 101 GLN A O 1
ATOM 755 N N . GLU A 1 102 ? 8.602 8.054 -14.788 1.00 96.88 102 GLU A N 1
ATOM 756 C CA . GLU A 1 102 ? 7.385 8.282 -15.574 1.00 96.88 102 GLU A CA 1
ATOM 757 C C . GLU A 1 102 ? 6.317 7.201 -15.309 1.00 96.88 102 GLU A C 1
ATOM 759 O O . GLU A 1 102 ? 5.142 7.527 -15.130 1.00 96.88 102 GLU A O 1
ATOM 764 N N . ILE A 1 103 ? 6.705 5.921 -15.230 1.00 97.50 103 ILE A N 1
ATOM 765 C CA . ILE A 1 103 ? 5.784 4.829 -14.867 1.00 97.50 103 ILE A CA 1
ATOM 766 C C . ILE A 1 103 ? 5.162 5.088 -13.489 1.00 97.50 103 ILE A C 1
ATOM 768 O O . ILE A 1 103 ? 3.940 5.012 -13.339 1.00 97.50 103 ILE A O 1
ATOM 772 N N . ILE A 1 104 ? 5.992 5.401 -12.490 1.00 95.94 104 ILE A N 1
ATOM 773 C CA . ILE A 1 104 ? 5.567 5.599 -11.098 1.00 95.94 104 ILE A CA 1
ATOM 774 C C . ILE A 1 104 ? 4.617 6.784 -10.982 1.00 95.94 104 ILE A C 1
ATOM 776 O O . ILE A 1 104 ? 3.565 6.653 -10.361 1.00 95.94 104 ILE A O 1
ATOM 780 N N . GLU A 1 105 ? 4.953 7.919 -11.593 1.00 96.44 105 GLU A N 1
ATOM 781 C CA . GLU A 1 105 ? 4.113 9.118 -11.595 1.00 96.44 105 GLU A CA 1
ATOM 782 C C . GLU A 1 105 ? 2.714 8.837 -12.147 1.00 96.44 105 GLU A C 1
ATOM 784 O O . GLU A 1 105 ? 1.724 9.328 -11.601 1.00 96.44 105 GLU A O 1
ATOM 789 N N . ILE A 1 106 ? 2.618 8.013 -13.194 1.00 97.56 106 ILE A N 1
ATOM 790 C CA . ILE A 1 106 ? 1.338 7.673 -13.817 1.00 97.56 106 ILE A CA 1
ATOM 791 C C . ILE A 1 106 ? 0.494 6.761 -12.915 1.00 97.56 106 ILE A C 1
ATOM 793 O O . ILE A 1 106 ? -0.715 6.968 -12.794 1.00 97.56 106 ILE A O 1
ATOM 797 N N . ILE A 1 107 ? 1.094 5.745 -12.284 1.00 97.12 107 ILE A N 1
ATOM 798 C CA . ILE A 1 107 ? 0.327 4.758 -11.502 1.00 97.12 107 ILE A CA 1
ATOM 799 C C . ILE A 1 107 ? 0.067 5.197 -10.056 1.00 97.12 107 ILE A C 1
ATOM 801 O O . ILE A 1 107 ? -0.928 4.768 -9.463 1.00 97.12 107 ILE A O 1
ATOM 805 N N . ARG A 1 108 ? 0.935 6.042 -9.483 1.00 96.88 108 ARG A N 1
ATOM 806 C CA . ARG A 1 108 ? 0.924 6.426 -8.063 1.00 96.88 108 ARG A CA 1
ATOM 807 C C . ARG A 1 108 ? -0.455 6.879 -7.574 1.00 96.88 108 ARG A C 1
ATOM 809 O O . ARG A 1 108 ? -0.907 6.301 -6.585 1.00 96.88 108 ARG A O 1
ATOM 816 N N . PRO A 1 109 ? -1.170 7.810 -8.239 1.00 96.44 109 PRO A N 1
ATOM 817 C CA . PRO A 1 109 ? -2.465 8.279 -7.742 1.00 96.44 109 PRO A CA 1
ATOM 818 C C . PRO A 1 109 ? -3.500 7.156 -7.620 1.00 96.44 109 PRO A C 1
ATOM 820 O O . PRO A 1 109 ? -4.266 7.114 -6.661 1.00 96.44 109 PRO A O 1
ATOM 823 N N . SER A 1 110 ? -3.501 6.211 -8.566 1.00 95.81 110 SER A N 1
ATOM 824 C CA . SER A 1 110 ? -4.422 5.071 -8.547 1.00 95.81 110 SER A CA 1
ATOM 825 C C . SER A 1 110 ? -4.091 4.093 -7.420 1.00 95.81 110 SER A C 1
ATOM 827 O O . SER A 1 110 ? -4.999 3.655 -6.715 1.00 95.81 110 SER A O 1
ATOM 829 N N . VAL A 1 111 ? -2.808 3.772 -7.228 1.00 96.06 111 VAL A N 1
ATOM 830 C CA . VAL A 1 111 ? -2.363 2.868 -6.153 1.00 96.06 111 VAL A CA 1
ATOM 831 C C . VAL A 1 111 ? -2.627 3.488 -4.780 1.00 96.06 111 VAL A C 1
ATOM 833 O O . VAL A 1 111 ? -3.111 2.798 -3.882 1.00 96.06 111 VAL A O 1
ATOM 836 N N . GLN A 1 112 ? -2.364 4.789 -4.631 1.00 97.00 112 GLN A N 1
ATOM 837 C CA . GLN A 1 112 ? -2.646 5.544 -3.413 1.00 97.00 112 GLN A CA 1
ATOM 838 C C . GLN A 1 112 ? -4.140 5.528 -3.082 1.00 97.00 112 GLN A C 1
ATOM 840 O O . GLN A 1 112 ? -4.512 5.139 -1.981 1.00 97.00 112 GLN A O 1
ATOM 845 N N . ALA A 1 113 ? -4.994 5.905 -4.038 1.00 96.62 113 ALA A N 1
ATOM 846 C CA . ALA A 1 113 ? -6.437 5.975 -3.825 1.00 96.62 113 ALA A CA 1
ATOM 847 C C . ALA A 1 113 ? -7.037 4.609 -3.461 1.00 96.62 113 ALA A C 1
ATOM 849 O O . ALA A 1 113 ? -7.866 4.516 -2.557 1.00 96.62 113 ALA A O 1
ATOM 850 N N . GLU A 1 114 ? -6.592 3.541 -4.128 1.00 95.94 114 GLU A N 1
ATOM 851 C CA . GLU A 1 114 ? -7.020 2.178 -3.813 1.00 95.94 114 GLU A CA 1
ATOM 852 C C . GLU A 1 114 ? -6.624 1.777 -2.386 1.00 95.94 114 GLU A C 1
ATOM 854 O O . GLU A 1 114 ? -7.448 1.248 -1.639 1.00 95.94 114 GLU A O 1
ATOM 859 N N . TRP A 1 115 ? -5.372 2.034 -2.002 1.00 97.25 115 TRP A N 1
ATOM 860 C CA . TRP A 1 115 ? -4.879 1.727 -0.664 1.00 97.25 115 TRP A CA 1
ATOM 861 C C . TRP A 1 115 ? -5.632 2.510 0.416 1.00 97.25 115 TRP A C 1
ATOM 863 O O . TRP A 1 115 ? -6.107 1.915 1.385 1.00 97.25 115 TRP A O 1
ATOM 873 N N . SER A 1 116 ? -5.808 3.820 0.219 1.00 98.19 116 SER A N 1
ATOM 874 C CA . SER A 1 116 ? -6.566 4.676 1.131 1.00 98.19 116 SER A CA 1
ATOM 875 C C . SER A 1 116 ? -7.993 4.176 1.316 1.00 98.19 116 SER A C 1
ATOM 877 O O . SER A 1 116 ? -8.414 3.977 2.452 1.00 98.19 116 SER A O 1
ATOM 879 N N . ALA A 1 117 ? -8.699 3.858 0.228 1.00 98.19 117 ALA A N 1
ATOM 880 C CA . ALA A 1 117 ? -10.059 3.330 0.297 1.00 98.19 117 ALA A CA 1
ATOM 881 C C . ALA A 1 117 ? -10.142 1.990 1.056 1.00 98.19 117 ALA A C 1
ATOM 883 O O . ALA A 1 117 ? -11.095 1.746 1.800 1.00 98.19 117 ALA A O 1
ATOM 884 N N . GLN A 1 118 ? -9.142 1.114 0.903 1.00 98.12 118 GLN A N 1
ATOM 885 C CA . GLN A 1 118 ? -9.091 -0.167 1.616 1.00 98.12 118 GLN A CA 1
ATOM 886 C C . GLN A 1 118 ? -8.909 0.015 3.128 1.00 98.12 118 GLN A C 1
ATOM 888 O O . GLN A 1 118 ? -9.569 -0.682 3.903 1.00 98.12 118 GLN A O 1
ATOM 893 N N . VAL A 1 119 ? -8.042 0.941 3.548 1.00 98.56 119 VAL A N 1
ATOM 894 C CA . VAL A 1 119 ? -7.815 1.244 4.971 1.00 98.56 119 VAL A CA 1
ATOM 895 C C . VAL A 1 119 ? -8.991 2.009 5.568 1.00 98.56 119 VAL A C 1
ATOM 897 O O . VAL A 1 119 ? -9.421 1.683 6.669 1.00 98.56 119 VAL A O 1
ATOM 900 N N . GLU A 1 120 ? -9.561 2.971 4.841 1.00 98.69 120 GLU A N 1
ATOM 901 C CA . GLU A 1 120 ? -10.779 3.676 5.251 1.00 98.69 120 GLU A CA 1
ATOM 902 C C . GLU A 1 120 ? -11.927 2.699 5.494 1.00 98.69 120 GLU A C 1
ATOM 904 O O . GLU A 1 120 ? -12.575 2.760 6.536 1.00 98.69 120 GLU A O 1
ATOM 909 N N . SER A 1 121 ? -12.138 1.743 4.585 1.00 98.56 121 SER A N 1
ATOM 910 C CA . SER A 1 121 ? -13.157 0.709 4.771 1.00 98.56 121 SER A CA 1
ATOM 911 C C . SER A 1 121 ? -12.894 -0.148 6.014 1.00 98.56 121 SER A C 1
ATOM 913 O O . SER A 1 121 ? -13.823 -0.402 6.778 1.00 98.56 121 SER A O 1
ATOM 915 N N . LEU A 1 122 ? -11.642 -0.560 6.247 1.00 98.62 122 LEU A N 1
ATOM 916 C CA . LEU A 1 122 ? -11.252 -1.342 7.424 1.00 98.62 122 LEU A CA 1
ATOM 917 C C . LEU A 1 122 ? -11.506 -0.572 8.732 1.00 98.62 122 LEU A C 1
ATOM 919 O O . LEU A 1 122 ? -12.099 -1.115 9.665 1.00 98.62 122 LEU A O 1
ATOM 923 N N . VAL A 1 123 ? -11.077 0.691 8.790 1.00 98.69 123 VAL A N 1
ATOM 924 C CA . VAL A 1 123 ? -11.238 1.560 9.964 1.00 98.69 123 VAL A CA 1
ATOM 925 C C . VAL A 1 123 ? -12.708 1.867 10.231 1.00 98.69 123 VAL A C 1
ATOM 927 O O . VAL A 1 123 ? -13.125 1.812 11.385 1.00 98.69 123 VAL A O 1
ATOM 930 N N . ASN A 1 124 ? -13.501 2.137 9.192 1.00 98.69 124 ASN A N 1
ATOM 931 C CA . ASN A 1 124 ? -14.932 2.400 9.344 1.00 98.69 124 ASN A CA 1
ATOM 932 C C . ASN A 1 124 ? -15.669 1.166 9.879 1.00 98.69 124 ASN A C 1
ATOM 934 O O . ASN A 1 124 ? -16.437 1.295 10.822 1.00 98.69 124 ASN A O 1
ATOM 938 N N . GLN A 1 125 ? -15.361 -0.036 9.371 1.00 98.69 125 GLN A N 1
ATOM 939 C CA . GLN A 1 125 ? -15.920 -1.280 9.920 1.00 98.69 125 GLN A CA 1
ATOM 940 C C . GLN A 1 125 ? -15.601 -1.437 11.414 1.00 98.69 125 GLN A C 1
ATOM 942 O O . GLN A 1 125 ? -16.495 -1.719 12.205 1.00 98.69 125 GLN A O 1
ATOM 947 N N . ALA A 1 126 ? -14.341 -1.217 11.811 1.00 98.62 126 ALA A N 1
ATOM 948 C CA . ALA A 1 126 ? -13.941 -1.284 13.215 1.00 98.62 126 ALA A CA 1
ATOM 949 C C . ALA A 1 126 ? -14.671 -0.240 14.076 1.00 98.62 126 ALA A C 1
ATOM 951 O O . ALA A 1 126 ? -15.150 -0.560 15.160 1.00 98.62 126 ALA A O 1
ATOM 952 N N . ALA A 1 127 ? -14.778 0.999 13.587 1.00 98.69 127 ALA A N 1
ATOM 953 C CA . ALA A 1 127 ? -15.458 2.085 14.285 1.00 98.69 127 ALA A CA 1
ATOM 954 C C . ALA A 1 127 ? -16.957 1.802 14.471 1.00 98.69 127 ALA A C 1
ATOM 956 O O . ALA A 1 127 ? -17.481 2.031 15.563 1.00 98.69 127 ALA A O 1
ATOM 957 N N . ASP A 1 128 ? -17.619 1.245 13.455 1.00 98.69 128 ASP A N 1
ATOM 958 C CA . ASP A 1 128 ? -19.023 0.834 13.527 1.00 98.69 128 ASP A CA 1
ATOM 959 C C . ASP A 1 128 ? -19.221 -0.259 14.592 1.00 98.69 128 ASP A C 1
ATOM 961 O O . ASP A 1 128 ? -20.149 -0.184 15.400 1.00 98.69 128 ASP A O 1
ATOM 965 N N . TRP A 1 129 ? -18.322 -1.247 14.654 1.00 98.62 129 TRP A N 1
ATOM 966 C CA . TRP A 1 129 ? -18.367 -2.300 15.676 1.00 98.62 129 TRP A CA 1
ATOM 967 C C . TRP A 1 129 ? -18.105 -1.766 17.085 1.00 98.62 129 TRP A C 1
ATOM 969 O O . TRP A 1 129 ? -18.764 -2.195 18.033 1.00 98.62 129 TRP A O 1
ATOM 979 N N . CYS A 1 130 ? -17.195 -0.798 17.233 1.00 98.44 130 CYS A N 1
ATOM 980 C CA . CYS A 1 130 ? -17.007 -0.082 18.493 1.00 98.44 130 CYS A CA 1
ATOM 981 C C . CYS A 1 130 ? -18.300 0.632 18.914 1.00 98.44 130 CYS A C 1
ATOM 983 O O . CYS A 1 130 ? -18.744 0.481 20.050 1.00 98.44 130 CYS A O 1
ATOM 985 N N . GLN A 1 131 ? -18.946 1.359 17.996 1.00 98.12 131 GLN A N 1
ATOM 986 C CA . GLN A 1 131 ? -20.185 2.084 18.284 1.00 98.12 131 GLN A CA 1
ATOM 987 C C . GLN A 1 131 ? -21.315 1.143 18.724 1.00 98.12 131 GLN A C 1
ATOM 989 O O . GLN A 1 131 ? -22.015 1.438 19.690 1.00 98.12 131 GLN A O 1
ATOM 994 N N . GLN A 1 132 ? -21.476 -0.002 18.057 1.00 98.31 132 GLN A N 1
ATOM 995 C CA . GLN A 1 132 ? -22.471 -1.024 18.417 1.00 98.31 132 GLN A CA 1
ATOM 996 C C . GLN A 1 132 ? -22.253 -1.615 19.819 1.00 98.31 132 GLN A C 1
ATOM 998 O O . GLN A 1 132 ? -23.178 -2.187 20.393 1.00 98.31 132 GLN A O 1
ATOM 1003 N N . ARG A 1 133 ? -21.037 -1.490 20.362 1.00 97.88 133 ARG A N 1
ATOM 1004 C CA . ARG A 1 133 ? -20.646 -1.934 21.708 1.00 97.88 133 ARG A CA 1
ATOM 1005 C C . ARG A 1 133 ? -20.554 -0.811 22.725 1.00 97.88 133 ARG A C 1
ATOM 1007 O O . ARG A 1 133 ? -20.094 -1.050 23.834 1.00 97.88 133 ARG A O 1
ATOM 1014 N N . GLU A 1 134 ? -20.960 0.396 22.343 1.00 97.88 134 GLU A N 1
ATOM 1015 C CA . GLU A 1 134 ? -20.834 1.591 23.179 1.00 97.88 134 GLU A CA 1
ATOM 1016 C C . GLU A 1 134 ? -19.373 1.890 23.578 1.00 97.88 134 GLU A C 1
ATOM 1018 O O . GLU A 1 134 ? -19.107 2.595 24.551 1.00 97.88 134 GLU A O 1
ATOM 1023 N N . TRP A 1 135 ? -18.405 1.389 22.802 1.00 98.25 135 TRP A N 1
ATOM 1024 C CA . TRP A 1 135 ? -16.990 1.707 22.960 1.00 98.25 135 TRP A CA 1
ATOM 1025 C C . TRP A 1 135 ? -16.702 3.113 22.440 1.00 98.25 135 TRP A C 1
ATOM 1027 O O . TRP A 1 135 ? -17.202 3.539 21.393 1.00 98.25 135 TRP A O 1
ATOM 1037 N N . ILE A 1 136 ? -15.846 3.843 23.152 1.00 98.12 136 ILE A N 1
ATOM 1038 C CA . ILE A 1 136 ? -15.478 5.208 22.769 1.00 98.12 136 ILE A CA 1
ATOM 1039 C C . ILE A 1 136 ? -14.423 5.117 21.675 1.00 98.12 136 ILE A C 1
ATOM 1041 O O . ILE A 1 136 ? -13.302 4.701 21.947 1.00 98.12 136 ILE A O 1
ATOM 1045 N N . ALA A 1 137 ? -14.750 5.547 20.458 1.00 98.44 137 ALA A N 1
ATOM 1046 C CA . ALA A 1 137 ? -13.842 5.509 19.317 1.00 98.44 137 ALA A CA 1
ATOM 1047 C C . ALA A 1 137 ? -13.596 6.906 18.726 1.00 98.44 137 ALA A C 1
ATOM 1049 O O . ALA A 1 137 ? -14.487 7.754 18.668 1.00 98.44 137 ALA A O 1
ATOM 1050 N N . LYS A 1 138 ? -12.365 7.154 18.273 1.00 98.44 138 LYS A N 1
ATOM 1051 C CA . LYS A 1 138 ? -11.951 8.394 17.614 1.00 98.44 138 LYS A CA 1
ATOM 1052 C C . LYS A 1 138 ? -10.954 8.113 16.499 1.00 98.44 138 LYS A C 1
ATOM 1054 O O . LYS A 1 138 ? -9.837 7.655 16.744 1.00 98.44 138 LYS A O 1
ATOM 1059 N N . THR A 1 139 ? -11.323 8.506 15.288 1.00 98.56 139 THR A N 1
ATOM 1060 C CA . THR A 1 139 ? -10.430 8.473 14.129 1.00 98.56 139 THR A CA 1
ATOM 1061 C C . THR A 1 139 ? -9.489 9.679 14.137 1.00 98.56 139 THR A C 1
ATOM 1063 O O . THR A 1 139 ? -9.893 10.810 14.423 1.00 98.56 139 THR A O 1
ATOM 1066 N N . LYS A 1 140 ? -8.218 9.448 13.816 1.00 98.38 140 LYS A N 1
ATOM 1067 C CA . LYS A 1 140 ? -7.209 10.485 13.554 1.00 98.38 140 LYS A CA 1
ATOM 1068 C C . LYS A 1 140 ? -6.551 10.228 12.202 1.00 98.38 140 LYS A C 1
ATOM 1070 O O . LYS A 1 140 ? -6.654 9.130 11.671 1.00 98.38 140 LYS A O 1
ATOM 1075 N N . LYS A 1 141 ? -5.868 11.231 11.655 1.00 98.31 141 LYS A N 1
ATOM 1076 C CA . LYS A 1 141 ? -5.016 11.052 10.476 1.00 98.31 141 LYS A CA 1
ATOM 1077 C C . LYS A 1 141 ? -3.602 10.670 10.905 1.00 98.31 141 LYS A C 1
ATOM 1079 O O . LYS A 1 141 ? -3.072 11.274 11.838 1.00 98.31 141 LYS A O 1
ATOM 1084 N N . LYS A 1 142 ? -3.008 9.714 10.199 1.00 98.00 142 LYS A N 1
ATOM 1085 C CA . LYS A 1 142 ? -1.598 9.344 10.272 1.00 98.00 142 LYS A CA 1
ATOM 1086 C C . LYS A 1 142 ? -0.930 9.673 8.950 1.00 98.00 142 LYS A C 1
ATOM 1088 O O . LYS A 1 142 ? -1.397 9.217 7.910 1.00 98.00 142 LYS A O 1
ATOM 1093 N N . HIS A 1 143 ? 0.165 10.416 9.018 1.00 97.94 143 HIS A N 1
ATOM 1094 C CA . HIS A 1 143 ? 1.001 10.700 7.863 1.00 97.94 143 HIS A CA 1
ATOM 1095 C C . HIS A 1 143 ? 1.970 9.539 7.608 1.00 97.94 143 HIS A C 1
ATOM 1097 O O . HIS A 1 143 ? 2.601 9.041 8.543 1.00 97.94 143 HIS A O 1
ATOM 1103 N N . LEU A 1 144 ? 2.087 9.109 6.355 1.00 96.25 144 LEU A N 1
ATOM 1104 C CA . LEU A 1 144 ? 2.945 8.013 5.913 1.00 96.25 144 LEU A CA 1
ATOM 1105 C C . LEU A 1 144 ? 3.727 8.418 4.661 1.00 96.25 144 LEU A C 1
ATOM 1107 O O . LEU A 1 144 ? 3.255 9.199 3.837 1.00 96.25 144 LEU A O 1
ATOM 1111 N N . LYS A 1 145 ? 4.909 7.818 4.503 1.00 94.44 145 LYS A N 1
ATOM 1112 C CA . LYS A 1 145 ? 5.780 7.963 3.332 1.00 94.44 145 LYS A CA 1
ATOM 1113 C C . LYS A 1 145 ? 6.136 6.576 2.801 1.00 94.44 145 LYS A C 1
ATOM 1115 O O . LYS A 1 145 ? 6.582 5.715 3.557 1.00 94.44 145 LYS A O 1
ATOM 1120 N N . ASP A 1 146 ? 5.951 6.358 1.503 1.00 92.94 146 ASP A N 1
ATOM 1121 C CA . ASP A 1 146 ? 6.372 5.150 0.785 1.00 92.94 146 ASP A CA 1
ATOM 1122 C C . ASP A 1 146 ? 7.049 5.536 -0.539 1.00 92.94 146 ASP A C 1
ATOM 1124 O O . ASP A 1 146 ? 6.682 6.524 -1.171 1.00 92.94 146 ASP A O 1
ATOM 1128 N N . LYS A 1 147 ? 8.046 4.759 -0.979 1.00 89.50 147 LYS A N 1
ATOM 1129 C CA . LYS A 1 147 ? 8.837 5.085 -2.181 1.00 89.50 147 LYS A CA 1
ATOM 1130 C C . LYS A 1 147 ? 8.008 5.095 -3.470 1.00 89.50 147 LYS A C 1
ATOM 1132 O O . LYS A 1 147 ? 8.278 5.894 -4.361 1.00 89.50 147 LYS A O 1
ATOM 1137 N N . LEU A 1 148 ? 7.022 4.205 -3.584 1.00 93.06 148 LEU A N 1
ATOM 1138 C CA . LEU A 1 148 ? 6.174 4.103 -4.769 1.00 93.06 148 LEU A CA 1
ATOM 1139 C C . LEU A 1 148 ? 4.989 5.076 -4.669 1.00 93.06 148 LEU A C 1
ATOM 1141 O O . LEU A 1 148 ? 4.675 5.787 -5.628 1.00 93.06 148 LEU A O 1
ATOM 1145 N N . ILE A 1 149 ? 4.338 5.104 -3.503 1.00 93.62 149 ILE A N 1
ATOM 1146 C CA . ILE A 1 149 ? 3.067 5.818 -3.294 1.00 93.62 149 ILE A CA 1
ATOM 1147 C C . ILE A 1 149 ? 3.287 7.299 -2.951 1.00 93.62 149 ILE A C 1
ATOM 1149 O O . ILE A 1 149 ? 2.393 8.116 -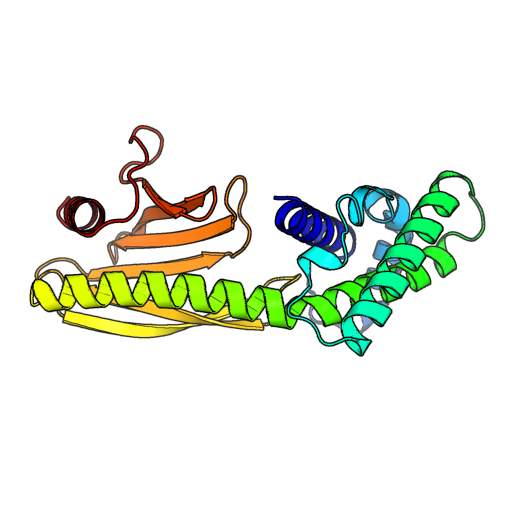3.149 1.00 93.62 149 ILE A O 1
ATOM 1153 N N . GLY A 1 150 ? 4.489 7.678 -2.520 1.00 93.69 150 GLY A N 1
ATOM 1154 C CA . GLY A 1 150 ? 4.798 9.029 -2.066 1.00 93.69 150 GLY A CA 1
ATOM 1155 C C . GLY A 1 150 ? 4.325 9.274 -0.634 1.00 93.69 150 GLY A C 1
ATOM 1156 O O . GLY A 1 150 ? 4.283 8.355 0.187 1.00 93.69 150 GLY A O 1
ATOM 1157 N N . GLU A 1 151 ? 3.996 10.527 -0.337 1.00 95.62 151 GLU A N 1
ATOM 1158 C CA . GLU A 1 151 ? 3.494 10.974 0.963 1.00 95.62 151 GLU A CA 1
ATOM 1159 C C . GLU A 1 151 ? 1.966 11.045 0.959 1.00 95.62 151 GLU A C 1
ATOM 1161 O O . GLU A 1 151 ? 1.355 11.537 0.006 1.00 95.62 151 GLU A O 1
ATOM 1166 N N . TYR A 1 152 ? 1.336 10.533 2.013 1.00 97.00 152 TYR A N 1
ATOM 1167 C CA . TYR A 1 152 ? -0.118 10.445 2.106 1.00 97.00 152 TYR A CA 1
ATOM 1168 C C . TYR A 1 152 ? -0.592 10.316 3.553 1.00 97.00 152 TYR A C 1
ATOM 1170 O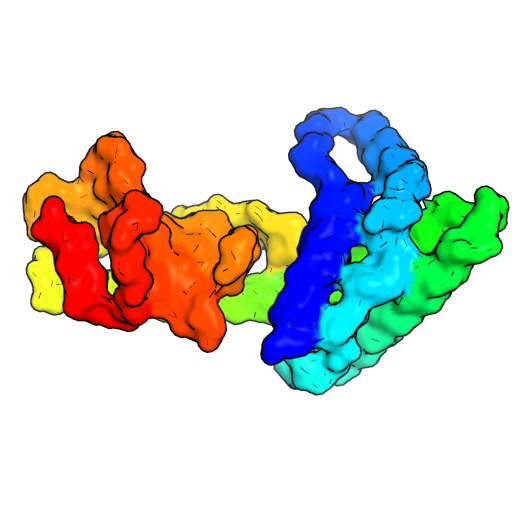 O . TYR A 1 152 ? 0.162 9.917 4.438 1.00 97.00 152 TYR A O 1
ATOM 1178 N N . ASP A 1 153 ? -1.868 10.624 3.782 1.00 98.06 153 ASP A N 1
ATOM 1179 C CA . ASP A 1 153 ? -2.515 10.439 5.078 1.00 98.06 153 ASP A CA 1
ATOM 1180 C C . ASP A 1 153 ? -3.488 9.258 5.032 1.00 98.06 153 ASP A C 1
ATOM 1182 O O . ASP A 1 153 ? -4.230 9.092 4.062 1.00 98.06 153 ASP A O 1
ATOM 1186 N N . LEU A 1 154 ? -3.534 8.478 6.111 1.00 98.56 154 LEU A N 1
ATOM 1187 C CA . LEU A 1 154 ? -4.523 7.422 6.333 1.00 98.56 154 LEU A CA 1
ATOM 1188 C C . LEU A 1 154 ? -5.263 7.605 7.659 1.00 98.56 154 LEU A C 1
ATOM 1190 O O . LEU A 1 154 ? -4.714 8.201 8.590 1.00 98.56 154 LEU A O 1
ATOM 1194 N N . PRO A 1 155 ? -6.496 7.087 7.789 1.00 98.69 155 PRO A N 1
ATOM 1195 C CA . PRO A 1 155 ? -7.164 7.050 9.077 1.00 98.69 155 PRO A CA 1
ATOM 1196 C C . PRO A 1 155 ? -6.516 6.005 9.997 1.00 98.69 155 PRO A C 1
ATOM 1198 O O . PRO A 1 155 ? -6.225 4.887 9.583 1.00 98.69 155 PRO A O 1
ATOM 1201 N N . GLN A 1 156 ? -6.345 6.366 11.265 1.00 98.38 156 GLN A N 1
ATOM 1202 C CA . GLN A 1 156 ? -6.030 5.464 12.373 1.00 98.38 156 GLN A CA 1
ATOM 1203 C C . GLN A 1 156 ? -7.165 5.540 13.400 1.00 98.38 156 GLN A C 1
ATOM 1205 O O . GLN A 1 156 ? -7.691 6.632 13.658 1.00 98.38 156 GLN A O 1
ATOM 1210 N N . LEU A 1 157 ? -7.544 4.413 14.001 1.00 98.75 157 LEU A N 1
ATOM 1211 C CA . LEU A 1 157 ? -8.631 4.364 14.982 1.00 98.75 157 LEU A CA 1
ATOM 1212 C C . LEU A 1 157 ? -8.065 4.217 16.388 1.00 98.75 157 LEU A C 1
ATOM 1214 O O . LEU A 1 157 ? -7.461 3.200 16.700 1.00 98.75 157 LEU A O 1
ATOM 1218 N N . HIS A 1 158 ? -8.306 5.196 17.253 1.00 98.62 158 HIS A N 1
ATOM 1219 C CA . HIS A 1 158 ? -8.129 5.014 18.691 1.00 98.62 158 HIS A CA 1
ATOM 1220 C C . HIS A 1 158 ? -9.466 4.638 19.307 1.00 98.62 158 HIS A C 1
ATOM 1222 O O . HIS A 1 158 ? -10.461 5.298 19.007 1.00 98.62 158 HIS A O 1
ATOM 1228 N N . PHE A 1 159 ? -9.499 3.651 20.193 1.00 98.50 159 PHE A N 1
ATOM 1229 C CA . PHE A 1 159 ? -10.733 3.306 20.885 1.00 98.50 159 PHE A CA 1
ATOM 1230 C C . PHE A 1 159 ? -10.500 2.723 22.278 1.00 98.50 159 PHE A C 1
ATOM 1232 O O . PHE A 1 159 ? -9.395 2.289 22.596 1.00 98.50 159 PHE A O 1
ATOM 1239 N N . TYR A 1 160 ? -11.545 2.768 23.102 1.00 97.94 160 TYR A N 1
ATOM 1240 C CA . TYR A 1 160 ? -11.560 2.245 24.462 1.00 97.94 160 TYR A CA 1
ATOM 1241 C C . TYR A 1 160 ? -12.704 1.253 24.625 1.00 97.94 160 TYR A C 1
ATOM 1243 O O . TYR A 1 160 ? -13.855 1.614 24.371 1.00 97.94 160 TYR A O 1
ATOM 1251 N N . ASP A 1 161 ? -12.388 0.041 25.077 1.00 95.69 161 ASP A N 1
ATOM 1252 C CA . ASP A 1 161 ? -13.379 -1.003 25.380 1.00 95.69 161 ASP A CA 1
ATOM 1253 C C . ASP A 1 161 ? -13.989 -0.879 26.792 1.00 95.69 161 ASP A C 1
ATOM 1255 O O . ASP A 1 161 ? -14.872 -1.649 27.162 1.00 95.69 161 ASP A O 1
ATOM 1259 N N . GLY A 1 162 ? -13.519 0.106 27.564 1.00 94.19 162 GLY A N 1
ATOM 1260 C CA . GLY A 1 162 ? -13.858 0.348 28.965 1.00 94.19 162 GLY A CA 1
ATOM 1261 C C . GLY A 1 162 ? -12.619 0.364 29.860 1.00 94.19 162 GLY A C 1
ATOM 1262 O O . GLY A 1 162 ? -12.478 1.269 30.683 1.00 94.19 162 GLY A O 1
ATOM 1263 N N . 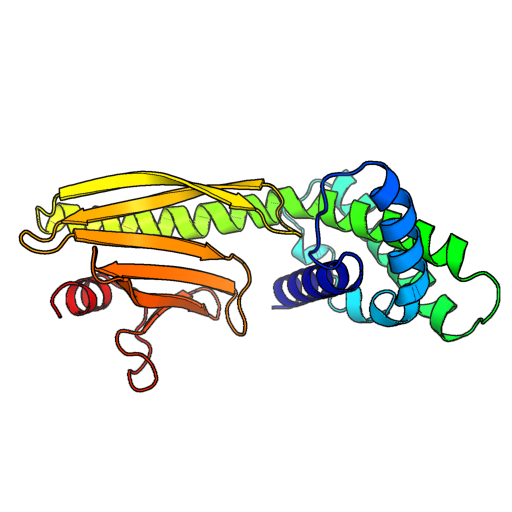GLU A 1 163 ? -11.692 -0.572 29.649 1.00 92.06 163 GLU A N 1
ATOM 1264 C CA . GLU A 1 163 ? -10.485 -0.744 30.476 1.00 92.06 163 GLU A CA 1
ATOM 1265 C C . GLU A 1 163 ? -9.199 -0.503 29.677 1.00 92.06 163 GLU A C 1
ATOM 1267 O O . GLU A 1 163 ? -8.231 0.065 30.189 1.00 92.06 163 GLU A O 1
ATOM 1272 N N . ASN A 1 164 ? -9.212 -0.875 28.400 1.00 95.88 164 ASN A N 1
ATOM 1273 C CA . ASN A 1 164 ? -8.059 -0.885 27.523 1.00 95.88 164 ASN A CA 1
ATOM 1274 C C . ASN A 1 164 ? -8.106 0.272 26.529 1.00 95.88 164 ASN A C 1
ATOM 1276 O O . ASN A 1 164 ? -9.159 0.616 25.989 1.00 95.88 164 ASN A O 1
ATOM 1280 N N . HIS A 1 165 ? -6.940 0.851 26.233 1.00 97.19 165 HIS A N 1
ATOM 1281 C CA . HIS A 1 165 ? -6.774 1.770 25.109 1.00 97.19 165 HIS A CA 1
ATOM 1282 C C . HIS A 1 165 ? -6.192 1.006 23.928 1.00 97.19 165 HIS A C 1
ATOM 1284 O O . HIS A 1 165 ? -5.053 0.556 23.990 1.00 97.19 165 HIS A O 1
ATOM 1290 N N . LEU A 1 166 ? -6.938 0.899 22.834 1.00 97.75 166 LEU A N 1
ATOM 1291 C CA . LEU A 1 166 ? -6.479 0.243 21.619 1.00 97.75 166 LEU A CA 1
ATOM 1292 C C . LEU A 1 166 ? -6.270 1.231 20.470 1.00 97.75 166 LEU A C 1
ATOM 1294 O O . LEU A 1 166 ? -6.863 2.318 20.407 1.00 97.75 166 LEU A O 1
ATOM 1298 N N . LEU A 1 167 ? -5.402 0.829 19.549 1.00 98.12 167 LEU A N 1
ATOM 1299 C CA . LEU A 1 167 ? -5.058 1.559 18.342 1.00 98.12 167 LEU A CA 1
ATOM 1300 C C . LEU A 1 167 ? -5.067 0.611 17.139 1.00 98.12 167 LEU A C 1
ATOM 1302 O O . LEU A 1 167 ? -4.286 -0.331 17.092 1.00 98.12 167 LEU A O 1
ATOM 1306 N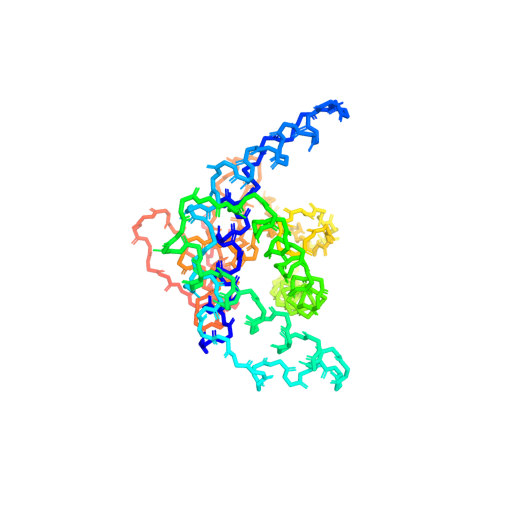 N . LEU A 1 168 ? -5.908 0.901 16.147 1.00 98.38 168 LEU A N 1
ATOM 1307 C CA . LEU A 1 168 ? -5.811 0.319 14.811 1.00 98.38 168 LEU A CA 1
ATOM 1308 C C . LEU A 1 168 ? -4.951 1.248 13.941 1.00 98.38 168 LEU A C 1
ATOM 1310 O O . LEU A 1 168 ? -5.412 2.317 13.524 1.00 98.38 168 LEU A O 1
ATOM 1314 N N . ASP A 1 169 ? -3.697 0.859 13.730 1.00 98.06 169 ASP A N 1
ATOM 1315 C CA . ASP A 1 169 ? -2.640 1.672 13.139 1.00 98.06 169 ASP A CA 1
ATOM 1316 C C . ASP A 1 169 ? -2.264 1.199 11.725 1.00 98.06 169 ASP A C 1
ATOM 1318 O O . ASP A 1 169 ? -1.709 0.107 11.576 1.00 98.06 169 ASP A O 1
ATOM 1322 N N . PRO A 1 170 ? -2.512 1.975 10.655 1.00 98.12 170 PRO A N 1
ATOM 1323 C CA . PRO A 1 170 ? -2.021 1.607 9.335 1.00 98.12 170 PRO A CA 1
ATOM 1324 C C . PRO A 1 170 ? -0.492 1.690 9.268 1.00 98.12 170 PRO A C 1
ATOM 1326 O O . PRO A 1 170 ? 0.110 2.723 9.574 1.00 98.12 170 PRO A O 1
ATOM 1329 N N . ILE A 1 171 ? 0.142 0.600 8.828 1.00 96.81 171 ILE A N 1
ATOM 1330 C CA . ILE A 1 171 ? 1.603 0.467 8.805 1.00 96.81 171 ILE A CA 1
ATOM 1331 C C . ILE A 1 171 ? 2.150 0.647 7.392 1.00 96.81 171 ILE A C 1
ATOM 1333 O O . ILE A 1 171 ? 2.976 1.527 7.158 1.00 96.81 171 ILE A O 1
ATOM 1337 N N . ALA A 1 172 ? 1.708 -0.179 6.439 1.00 95.75 172 ALA A N 1
ATOM 1338 C CA . ALA A 1 172 ? 2.258 -0.165 5.086 1.00 95.75 172 ALA A CA 1
ATOM 1339 C C . ALA A 1 172 ? 1.314 -0.791 4.054 1.00 95.75 172 ALA A C 1
ATOM 1341 O O . ALA A 1 172 ? 0.672 -1.807 4.314 1.00 95.75 172 ALA A O 1
ATOM 1342 N N . ARG A 1 173 ? 1.320 -0.253 2.828 1.00 95.38 173 ARG A N 1
ATOM 1343 C CA . ARG A 1 173 ? 0.688 -0.897 1.661 1.00 95.38 173 ARG A CA 1
ATOM 1344 C C . ARG A 1 173 ? 1.435 -2.156 1.206 1.00 95.38 173 ARG A C 1
ATOM 1346 O O . ARG A 1 173 ? 0.843 -3.072 0.637 1.00 95.38 173 ARG A O 1
ATOM 1353 N N . PHE A 1 174 ? 2.743 -2.196 1.430 1.00 93.38 174 PHE A N 1
ATOM 1354 C CA . PHE A 1 174 ? 3.617 -3.247 0.925 1.00 93.38 174 PHE A CA 1
ATOM 1355 C C . PHE A 1 174 ? 4.416 -3.858 2.069 1.00 93.38 174 PHE A C 1
ATOM 1357 O O . PHE A 1 174 ? 5.339 -3.233 2.594 1.00 93.38 174 PHE A O 1
ATOM 1364 N N . ALA A 1 175 ? 4.084 -5.095 2.428 1.00 90.69 175 ALA A N 1
ATOM 1365 C CA . ALA A 1 175 ? 4.850 -5.873 3.391 1.00 90.69 175 ALA A CA 1
ATOM 1366 C C . ALA A 1 175 ? 5.045 -7.307 2.867 1.00 90.69 175 ALA A C 1
ATOM 1368 O O . ALA A 1 175 ? 4.246 -7.770 2.048 1.00 90.69 175 ALA A O 1
ATOM 1369 N N . PRO A 1 176 ? 6.095 -8.026 3.300 1.00 87.25 176 PRO A N 1
ATOM 1370 C CA . PRO A 1 176 ? 6.363 -9.378 2.819 1.00 87.25 176 PRO A CA 1
ATOM 1371 C C . PRO A 1 176 ? 5.139 -10.299 2.939 1.00 87.25 176 PRO A C 1
ATOM 1373 O O . PRO A 1 176 ? 4.608 -10.516 4.027 1.00 87.25 176 PRO A O 1
ATOM 1376 N N . GLY A 1 177 ? 4.683 -10.837 1.805 1.00 87.06 177 GLY A N 1
ATOM 1377 C CA . GLY A 1 177 ? 3.557 -11.774 1.743 1.00 87.06 177 GLY A CA 1
ATOM 1378 C C . GLY A 1 177 ? 2.161 -11.161 1.924 1.00 87.06 177 GLY A C 1
ATOM 1379 O O . GLY A 1 177 ? 1.201 -11.915 2.094 1.00 87.06 177 GLY A O 1
ATOM 1380 N N . THR A 1 178 ? 2.019 -9.831 1.898 1.00 91.88 178 THR A N 1
ATOM 1381 C CA . THR A 1 178 ? 0.723 -9.148 2.035 1.00 91.88 178 THR A CA 1
ATOM 1382 C C . THR A 1 178 ? 0.618 -7.891 1.161 1.00 91.88 178 THR A C 1
ATOM 1384 O O . THR A 1 178 ? 1.604 -7.217 0.871 1.00 91.88 178 THR A O 1
ATOM 1387 N N . SER A 1 179 ? -0.609 -7.562 0.756 1.00 92.88 179 SER A N 1
ATOM 1388 C CA . SER A 1 179 ? -0.962 -6.361 -0.025 1.00 92.88 179 SER A CA 1
ATOM 1389 C C . SER A 1 179 ? -1.421 -5.186 0.849 1.00 92.88 179 SER A C 1
ATOM 1391 O O . SER A 1 179 ? -2.012 -4.233 0.353 1.00 92.88 179 SER A O 1
ATOM 1393 N N . GLY A 1 180 ? -1.203 -5.280 2.160 1.00 95.81 180 GLY A N 1
ATOM 1394 C CA . GLY A 1 180 ? -1.568 -4.262 3.138 1.00 95.81 180 GLY A CA 1
ATOM 1395 C C . GLY A 1 180 ? -1.315 -4.756 4.556 1.00 95.81 180 GLY A C 1
ATOM 1396 O O . GLY A 1 180 ? -1.501 -5.941 4.850 1.00 95.81 180 GLY A O 1
ATOM 1397 N N . LEU A 1 181 ? -0.859 -3.864 5.422 1.00 96.81 181 LEU A N 1
ATOM 1398 C CA . LEU A 1 181 ? -0.523 -4.157 6.805 1.00 96.81 181 LEU A CA 1
ATOM 1399 C C . LEU A 1 181 ? -1.031 -3.035 7.710 1.00 96.81 181 LEU A C 1
ATOM 1401 O O . LEU A 1 181 ? -0.724 -1.859 7.496 1.00 96.81 181 LEU A O 1
ATOM 1405 N N . VAL A 1 182 ? -1.799 -3.434 8.713 1.00 97.94 182 VAL A N 1
ATOM 1406 C CA . VAL A 1 182 ? -2.346 -2.603 9.782 1.00 97.94 182 VAL A CA 1
ATOM 1407 C C . VAL A 1 182 ? -2.104 -3.359 11.085 1.00 97.94 182 VAL A C 1
ATOM 1409 O O . VAL A 1 182 ? -2.266 -4.577 11.116 1.00 97.94 182 VAL A O 1
ATOM 1412 N N . ASP A 1 183 ? -1.729 -2.664 12.148 1.00 96.31 183 ASP A N 1
ATOM 1413 C CA . ASP A 1 183 ? -1.579 -3.259 13.472 1.00 96.31 183 ASP A CA 1
ATOM 1414 C C . ASP A 1 183 ? -2.788 -2.919 14.339 1.00 96.31 183 ASP A C 1
ATOM 1416 O O . ASP A 1 183 ? -3.311 -1.810 14.287 1.00 96.31 183 ASP A O 1
ATOM 1420 N N . LEU A 1 184 ? -3.228 -3.869 15.157 1.00 96.94 184 LEU A N 1
ATOM 1421 C CA . LEU A 1 184 ? -4.136 -3.628 16.271 1.00 96.94 184 LEU A CA 1
ATOM 1422 C C . LEU A 1 184 ? -3.323 -3.717 17.562 1.00 96.94 184 LEU A C 1
ATOM 1424 O O . LEU A 1 184 ? -2.981 -4.815 17.991 1.00 96.94 184 LEU A O 1
ATOM 1428 N N . ALA A 1 185 ? -2.984 -2.574 18.148 1.00 95.44 185 ALA A N 1
ATOM 1429 C CA . ALA A 1 185 ? -2.097 -2.468 19.299 1.00 95.44 185 ALA A CA 1
ATOM 1430 C C . ALA A 1 185 ? -2.844 -2.087 20.583 1.00 95.44 185 ALA A C 1
ATOM 1432 O O . ALA A 1 185 ? -3.685 -1.187 20.577 1.00 95.44 185 ALA A O 1
ATOM 1433 N N . LEU A 1 186 ? -2.471 -2.727 21.690 1.00 94.94 186 LEU A N 1
ATOM 1434 C CA . LEU A 1 186 ? -2.861 -2.365 23.047 1.00 94.94 186 LEU A CA 1
ATOM 1435 C C . LEU A 1 186 ? -1.879 -1.333 23.617 1.00 94.94 186 LEU A C 1
ATOM 1437 O O . LEU A 1 186 ? -0.670 -1.561 23.674 1.00 94.94 186 LEU A O 1
ATOM 1441 N N . LEU A 1 187 ? -2.386 -0.192 24.072 1.00 94.31 187 LEU A N 1
ATOM 1442 C CA . LEU A 1 187 ? -1.600 0.888 24.659 1.00 94.31 187 LEU A CA 1
ATOM 1443 C C . LEU A 1 187 ? -1.701 0.877 26.194 1.00 94.31 187 LEU A C 1
ATOM 1445 O O . LEU A 1 187 ? -2.778 0.628 26.733 1.00 94.31 187 LEU A O 1
ATOM 1449 N N . PRO A 1 188 ? -0.606 1.194 26.915 1.00 92.50 188 PRO A N 1
ATOM 1450 C CA . PRO A 1 188 ? 0.710 1.620 26.418 1.00 92.50 188 PRO A CA 1
ATOM 1451 C C . PRO A 1 188 ? 1.726 0.473 26.263 1.00 92.50 188 PRO A C 1
ATOM 1453 O O . PRO A 1 188 ? 2.902 0.741 26.048 1.00 92.50 188 PRO A O 1
ATOM 1456 N N . VAL A 1 189 ? 1.315 -0.788 26.432 1.00 88.12 189 VAL A N 1
ATOM 1457 C CA . VAL A 1 189 ? 2.239 -1.942 26.433 1.00 88.12 189 VAL A CA 1
ATOM 1458 C C . VAL A 1 189 ? 2.749 -2.323 25.039 1.00 88.12 189 VAL A C 1
ATOM 1460 O O . VAL A 1 189 ? 3.742 -3.035 24.937 1.00 88.12 189 VAL A O 1
ATOM 1463 N N . PHE A 1 190 ? 2.109 -1.813 23.983 1.00 83.06 190 PHE A N 1
ATOM 1464 C CA . PHE A 1 190 ? 2.409 -2.083 22.574 1.00 83.06 190 PHE A CA 1
ATOM 1465 C C . PHE A 1 190 ? 2.375 -3.572 22.210 1.00 83.06 190 PHE A C 1
ATOM 1467 O O . PHE A 1 190 ? 3.068 -4.002 21.290 1.00 83.06 190 PHE A O 1
ATOM 1474 N N . ASP A 1 191 ? 1.539 -4.352 22.899 1.00 88.00 191 ASP A N 1
ATOM 1475 C CA . ASP A 1 191 ? 1.200 -5.689 22.425 1.00 88.00 191 ASP A CA 1
ATOM 1476 C C . ASP A 1 191 ? 0.323 -5.541 21.180 1.00 88.00 191 ASP A C 1
ATOM 1478 O O . ASP A 1 191 ? -0.734 -4.908 21.237 1.00 88.00 191 ASP A O 1
ATOM 1482 N N . SER A 1 192 ? 0.807 -6.017 20.034 1.00 90.00 192 SER A N 1
ATOM 1483 C CA . SER A 1 192 ? 0.189 -5.746 18.738 1.00 90.00 192 SER A CA 1
ATOM 1484 C C . SER A 1 192 ? -0.149 -7.011 17.971 1.00 90.00 192 SER A C 1
ATOM 1486 O O . SER A 1 192 ? 0.640 -7.942 17.837 1.00 90.00 192 SER A O 1
ATOM 1488 N N . MET A 1 193 ? -1.343 -7.022 17.400 1.00 92.94 193 MET A N 1
ATOM 1489 C CA . MET A 1 193 ? -1.811 -8.064 16.506 1.00 92.94 193 MET A CA 1
ATOM 1490 C C . MET A 1 193 ? -1.755 -7.571 15.070 1.00 92.94 193 MET A C 1
ATOM 1492 O O . MET A 1 193 ? -2.161 -6.456 14.751 1.00 92.94 193 MET A O 1
ATOM 1496 N N . MET A 1 194 ? -1.309 -8.449 14.181 1.00 93.81 194 MET A N 1
ATOM 1497 C CA . MET A 1 194 ? -1.205 -8.138 12.763 1.00 93.81 194 MET A CA 1
ATOM 1498 C C . MET A 1 194 ? -2.563 -8.280 12.067 1.00 93.81 194 MET A C 1
ATOM 1500 O O . MET A 1 194 ? -3.163 -9.361 12.087 1.00 93.81 194 MET A O 1
ATOM 1504 N N . VAL A 1 195 ? -2.986 -7.231 11.364 1.00 96.69 195 VAL A N 1
ATOM 1505 C CA . VAL A 1 195 ? -4.109 -7.229 10.419 1.00 96.69 195 VAL A CA 1
ATOM 1506 C C . VAL A 1 195 ? -3.553 -7.085 8.996 1.00 96.69 195 VAL A C 1
ATOM 1508 O O . VAL A 1 195 ? -3.127 -6.017 8.561 1.00 96.69 195 VAL A O 1
ATOM 1511 N N . ALA A 1 196 ? -3.515 -8.195 8.259 1.00 96.06 196 ALA A N 1
ATOM 1512 C CA . ALA A 1 196 ? -2.872 -8.291 6.949 1.00 96.06 196 ALA A CA 1
ATOM 1513 C C . ALA A 1 196 ? -3.889 -8.506 5.821 1.00 96.06 196 ALA A C 1
ATOM 1515 O O . ALA A 1 196 ? -4.830 -9.291 5.963 1.00 96.06 196 ALA A O 1
ATOM 1516 N N . ARG A 1 197 ? -3.670 -7.857 4.674 1.00 95.75 197 ARG A N 1
ATOM 1517 C CA . ARG A 1 197 ? -4.495 -8.009 3.472 1.00 95.75 197 ARG A CA 1
ATOM 1518 C C . ARG A 1 197 ? -3.928 -9.052 2.507 1.00 95.75 197 ARG A C 1
ATOM 1520 O O . ARG A 1 197 ? -2.990 -8.786 1.752 1.00 95.75 197 ARG A O 1
ATOM 1527 N N . ILE A 1 198 ? -4.546 -10.226 2.459 1.00 93.06 198 ILE A N 1
ATOM 1528 C CA . ILE A 1 198 ? -4.075 -11.386 1.693 1.00 93.06 198 ILE A CA 1
ATOM 1529 C C . ILE A 1 198 ? -5.160 -11.808 0.706 1.00 93.06 198 ILE A C 1
ATOM 1531 O O . ILE A 1 198 ? -6.304 -12.035 1.091 1.00 93.06 198 ILE A O 1
ATOM 1535 N N . GLY A 1 199 ? -4.814 -11.914 -0.579 1.00 91.06 199 GLY A N 1
ATOM 1536 C CA . GLY A 1 199 ? -5.771 -12.340 -1.608 1.00 91.06 199 GLY A CA 1
ATOM 1537 C C . GLY A 1 199 ? -6.989 -11.419 -1.749 1.00 91.06 199 GLY A C 1
ATOM 1538 O O . GLY A 1 199 ? -8.044 -11.871 -2.172 1.00 91.06 199 GLY A O 1
ATOM 1539 N N . GLY A 1 200 ? -6.859 -10.144 -1.372 1.00 92.25 200 GLY A N 1
ATOM 1540 C CA . GLY A 1 200 ? -7.937 -9.154 -1.440 1.00 92.25 200 GLY A CA 1
ATOM 1541 C C . GLY A 1 200 ? -8.724 -8.952 -0.141 1.00 92.25 200 GLY A C 1
ATOM 1542 O O . GLY A 1 200 ? -9.372 -7.918 0.007 1.00 92.25 200 GLY A O 1
ATOM 1543 N N . ASP A 1 201 ? -8.610 -9.884 0.805 1.00 96.62 201 ASP A N 1
ATOM 1544 C CA . ASP A 1 201 ? -9.331 -9.886 2.078 1.00 96.62 201 ASP A CA 1
ATOM 1545 C C . ASP A 1 201 ? -8.414 -9.521 3.253 1.00 96.62 201 ASP A C 1
ATOM 1547 O O . ASP A 1 201 ? -7.219 -9.822 3.248 1.00 96.62 201 ASP A O 1
ATOM 1551 N N . TRP A 1 202 ? -8.988 -8.923 4.295 1.00 97.94 202 TRP A N 1
ATOM 1552 C CA . TRP A 1 202 ? -8.299 -8.663 5.557 1.00 97.94 202 TRP A CA 1
ATOM 1553 C C . TRP A 1 202 ? -8.350 -9.881 6.482 1.00 97.94 202 TRP A C 1
ATOM 1555 O O . TRP A 1 202 ? -9.378 -10.554 6.593 1.00 97.94 202 TRP A O 1
ATOM 1565 N N . TYR A 1 203 ? -7.247 -10.147 7.175 1.00 97.00 203 TYR A N 1
ATOM 1566 C CA . TYR A 1 203 ? -7.122 -11.210 8.166 1.00 97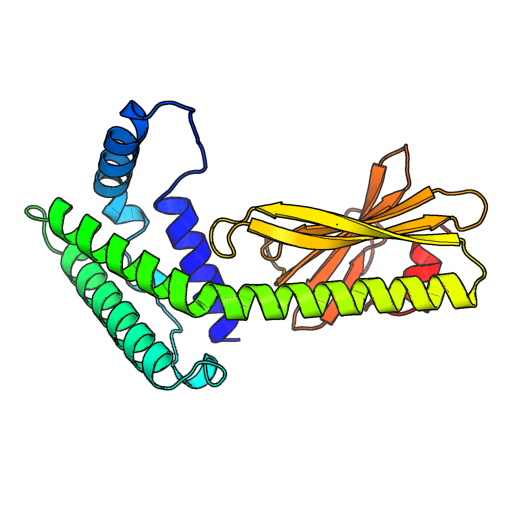.00 203 TYR A CA 1
ATOM 1567 C C . TYR A 1 203 ? -6.428 -10.684 9.413 1.00 97.00 203 TYR A C 1
ATOM 1569 O O . TYR A 1 203 ? -5.373 -10.067 9.302 1.00 97.00 203 TYR A O 1
ATOM 1577 N N . ILE A 1 204 ? -6.968 -11.000 10.588 1.00 95.62 204 ILE A N 1
ATOM 1578 C CA . ILE A 1 204 ? -6.317 -10.744 11.872 1.00 95.62 204 ILE A CA 1
ATOM 1579 C C . ILE A 1 204 ? -5.601 -12.002 12.367 1.00 95.62 204 ILE A C 1
ATOM 1581 O O . ILE A 1 204 ? -6.095 -13.132 12.228 1.00 95.62 204 ILE A O 1
ATOM 1585 N N . ARG A 1 205 ? -4.412 -11.809 12.939 1.00 88.75 205 ARG A N 1
ATOM 1586 C CA . ARG A 1 205 ? -3.656 -12.848 13.631 1.00 88.75 205 ARG A CA 1
ATOM 1587 C C . ARG A 1 205 ? -3.539 -12.481 15.114 1.00 88.75 205 ARG A C 1
ATOM 1589 O O . ARG A 1 205 ? -2.732 -11.616 15.439 1.00 88.75 205 ARG A O 1
ATOM 1596 N N . PRO A 1 206 ? -4.303 -13.147 15.993 1.00 69.00 206 PRO A N 1
ATOM 1597 C CA . PRO A 1 206 ? -4.380 -12.750 17.392 1.00 69.00 206 PRO A CA 1
ATOM 1598 C C . PRO A 1 206 ? -3.151 -13.185 18.219 1.00 69.00 206 PRO A C 1
ATOM 1600 O O . PRO A 1 206 ? -2.909 -12.610 19.267 1.00 69.00 206 PRO A O 1
ATOM 1603 N N . ASP A 1 207 ? -2.333 -14.138 17.742 1.00 68.88 207 ASP A N 1
ATOM 1604 C CA . ASP A 1 207 ? -1.082 -14.562 18.402 1.00 68.88 207 ASP A CA 1
ATOM 1605 C C . ASP A 1 207 ? 0.131 -14.461 17.470 1.00 68.88 207 ASP A C 1
ATOM 1607 O O . ASP A 1 207 ? 0.107 -14.985 16.343 1.00 68.88 207 ASP A O 1
ATOM 1611 N N . TYR A 1 208 ? 1.240 -13.912 17.972 1.00 58.31 208 TYR A N 1
ATOM 1612 C CA . TYR A 1 208 ? 2.543 -14.023 17.319 1.00 58.31 208 TYR A CA 1
ATOM 1613 C C . TYR A 1 208 ? 2.930 -15.503 17.148 1.00 58.31 208 TYR A C 1
ATOM 1615 O O . TYR A 1 208 ? 3.074 -16.266 18.098 1.00 58.31 208 TYR A O 1
ATOM 1623 N N . GLY A 1 209 ? 3.090 -15.941 15.898 1.00 56.09 209 GLY A N 1
ATOM 1624 C CA . GLY A 1 209 ? 3.699 -17.235 15.563 1.00 56.09 209 GLY A CA 1
ATOM 1625 C C . GLY A 1 209 ? 2.795 -18.475 15.631 1.00 56.09 209 GLY A C 1
ATOM 1626 O O . GLY A 1 209 ? 2.962 -19.349 14.784 1.00 56.09 209 GLY A O 1
ATOM 1627 N N . GLN A 1 210 ? 1.800 -18.537 16.521 1.00 60.31 210 GLN A N 1
ATOM 1628 C CA . GLN A 1 210 ? 1.050 -19.783 16.801 1.00 60.31 210 GLN A CA 1
ATOM 1629 C C . GLN A 1 210 ? -0.441 -19.736 16.405 1.00 60.31 210 GLN A C 1
ATOM 1631 O O . GLN A 1 210 ? -1.048 -20.770 16.134 1.00 60.31 210 GLN A O 1
ATOM 1636 N N . GLY A 1 211 ? -1.040 -18.545 16.312 1.00 68.19 211 GLY A N 1
ATOM 1637 C CA . GLY A 1 211 ? -2.474 -18.393 16.046 1.00 68.19 211 GLY A CA 1
ATOM 1638 C C . GLY A 1 211 ? -2.841 -18.591 14.574 1.00 68.19 211 GLY A C 1
ATOM 1639 O O . GLY A 1 211 ? -2.159 -18.083 13.673 1.00 68.19 211 GLY A O 1
ATOM 1640 N N . ARG A 1 212 ? -3.956 -19.291 14.319 1.00 84.69 212 ARG A N 1
ATOM 1641 C CA . ARG A 1 212 ? -4.565 -19.394 12.982 1.00 84.69 212 ARG A CA 1
ATOM 1642 C C . ARG A 1 212 ? -5.090 -18.020 12.562 1.00 84.69 212 ARG A C 1
ATOM 1644 O O . ARG A 1 212 ? -5.814 -17.380 13.320 1.00 84.69 212 ARG A O 1
ATOM 1651 N N . ARG A 1 213 ? -4.761 -17.593 11.339 1.00 90.88 213 ARG A N 1
ATOM 1652 C CA . ARG A 1 213 ? -5.335 -16.381 10.729 1.00 90.88 213 ARG A CA 1
ATOM 1653 C C . ARG A 1 213 ? -6.858 -16.503 10.678 1.00 90.88 213 ARG A C 1
ATOM 1655 O O . ARG A 1 213 ? -7.373 -17.531 10.229 1.00 90.88 213 ARG A O 1
ATOM 1662 N N . ARG A 1 214 ? -7.561 -15.455 11.096 1.00 95.06 214 ARG A N 1
ATOM 1663 C CA . ARG A 1 214 ? -9.023 -15.362 11.018 1.00 95.06 214 ARG A CA 1
ATOM 1664 C C . ARG A 1 214 ? -9.391 -14.242 10.059 1.00 95.06 214 ARG A C 1
ATOM 1666 O O . ARG A 1 214 ? -8.734 -13.205 10.061 1.00 95.06 214 ARG A O 1
ATOM 1673 N N . LYS A 1 215 ? -10.399 -14.464 9.213 1.00 97.00 215 LYS A N 1
ATOM 1674 C CA . LYS A 1 215 ? -10.894 -13.415 8.315 1.00 97.00 215 LYS A CA 1
ATOM 1675 C C . LYS A 1 215 ? -11.432 -12.260 9.159 1.00 97.00 215 LYS A C 1
ATOM 1677 O O . LYS A 1 215 ? -12.127 -12.507 10.143 1.00 97.00 215 LYS A O 1
ATOM 1682 N N . TRP A 1 216 ? -11.100 -11.035 8.766 1.00 97.75 216 TRP A N 1
ATOM 1683 C CA . TRP A 1 216 ? -11.578 -9.824 9.417 1.00 97.75 216 TRP A CA 1
ATOM 1684 C C . TRP A 1 216 ? -13.105 -9.780 9.395 1.00 97.75 216 TRP A C 1
ATOM 1686 O O . TRP A 1 216 ? -13.741 -9.886 8.346 1.00 97.75 216 TRP A O 1
ATOM 1696 N N . SER A 1 217 ? -13.674 -9.697 10.586 1.00 98.12 217 SER A N 1
ATOM 1697 C CA . SER A 1 217 ? -15.102 -9.726 10.882 1.00 98.12 217 SER A CA 1
ATOM 1698 C C . SER A 1 217 ? -15.306 -9.189 12.294 1.00 98.12 217 SER A C 1
ATOM 1700 O O . SER A 1 217 ? -14.372 -9.250 13.101 1.00 98.12 217 SER A O 1
ATOM 1702 N N . GLU A 1 218 ? -16.524 -8.754 12.618 1.00 98.19 218 GLU A N 1
ATOM 1703 C CA . GLU A 1 218 ? -16.864 -8.269 13.960 1.00 98.19 218 GLU A CA 1
ATOM 1704 C C . GLU A 1 218 ? -16.454 -9.278 15.040 1.00 98.19 218 GLU A C 1
ATOM 1706 O O . GLU A 1 218 ? -15.758 -8.929 15.987 1.00 98.19 218 GLU A O 1
ATOM 1711 N N . ALA A 1 219 ? -16.798 -10.558 14.857 1.00 97.19 219 ALA A N 1
ATOM 1712 C CA . ALA A 1 219 ? -16.469 -11.610 15.815 1.00 97.19 219 ALA A CA 1
ATOM 1713 C C . ALA A 1 219 ? -14.953 -11.747 16.038 1.00 97.19 219 ALA A C 1
ATOM 1715 O O . ALA A 1 219 ? -14.500 -11.817 17.176 1.00 97.19 219 ALA A O 1
ATOM 1716 N N . SER A 1 220 ? -14.156 -11.756 14.963 1.00 96.44 220 SER A N 1
ATOM 1717 C CA . SER A 1 220 ? -12.693 -11.847 15.078 1.00 96.44 220 SER A CA 1
ATOM 1718 C C . SER A 1 220 ? -12.044 -10.589 15.656 1.00 96.44 220 SER A C 1
ATOM 1720 O O . SER A 1 220 ? -11.008 -10.695 16.300 1.00 96.44 220 SER A O 1
ATOM 1722 N N . PHE A 1 221 ? -12.633 -9.417 15.408 1.00 96.81 221 PHE A N 1
ATOM 1723 C CA . PHE A 1 221 ? -12.170 -8.147 15.954 1.00 96.81 221 PHE A CA 1
ATOM 1724 C C . PHE A 1 221 ? -12.426 -8.092 17.458 1.00 96.81 221 PHE A C 1
ATOM 1726 O O . PHE A 1 221 ? -11.523 -7.800 18.228 1.00 96.81 221 PHE A O 1
ATOM 1733 N N . VAL A 1 222 ? -13.634 -8.450 17.883 1.00 95.75 222 VAL A N 1
ATOM 1734 C CA . VAL A 1 222 ? -14.036 -8.415 19.292 1.00 95.75 222 VAL A CA 1
ATOM 1735 C C . VAL A 1 222 ? -13.259 -9.440 20.113 1.00 95.75 222 VAL A C 1
ATOM 1737 O O . VAL A 1 222 ? -12.758 -9.093 21.175 1.00 95.75 222 VAL A O 1
ATOM 1740 N N . ASP A 1 223 ? -13.073 -10.656 19.592 1.00 93.81 223 ASP A N 1
ATOM 1741 C CA . ASP A 1 223 ? -12.232 -11.681 20.229 1.00 93.81 223 ASP A CA 1
ATOM 1742 C C . ASP A 1 223 ? -10.769 -11.235 20.378 1.00 93.81 223 ASP A C 1
ATOM 1744 O O . ASP A 1 223 ? -10.106 -11.596 21.343 1.00 93.81 223 ASP A O 1
ATOM 1748 N N . ALA A 1 224 ? -10.262 -10.438 19.433 1.00 92.88 224 ALA A N 1
ATOM 1749 C CA . ALA A 1 224 ? -8.921 -9.875 19.521 1.00 92.88 224 ALA A CA 1
ATOM 1750 C C . ALA A 1 224 ? -8.821 -8.755 20.569 1.00 92.88 224 ALA A C 1
ATOM 1752 O O . ALA A 1 224 ? -7.802 -8.647 21.239 1.00 92.88 224 ALA A O 1
ATOM 1753 N N . VAL A 1 225 ? -9.863 -7.930 20.712 1.00 93.56 225 VAL A N 1
ATOM 1754 C CA . VAL A 1 225 ? -9.895 -6.823 21.681 1.00 93.56 225 VAL A CA 1
ATOM 1755 C C . VAL A 1 225 ? -10.042 -7.326 23.120 1.00 93.56 225 VAL A C 1
ATOM 1757 O O . VAL A 1 225 ? -9.378 -6.808 24.006 1.00 93.56 225 VAL A O 1
ATOM 1760 N N . GLN A 1 226 ? -10.888 -8.331 23.359 1.00 90.25 226 GLN A N 1
ATOM 1761 C CA . GLN A 1 226 ? -11.281 -8.787 24.704 1.00 90.25 226 GLN A CA 1
ATOM 1762 C C . GLN A 1 226 ? -10.358 -9.861 25.304 1.00 90.25 226 GLN A C 1
ATOM 1764 O O . GLN A 1 226 ? -10.803 -10.683 26.109 1.00 90.25 226 GLN A O 1
ATOM 1769 N N . ARG A 1 227 ? -9.110 -9.918 24.851 1.00 80.75 227 ARG A N 1
ATOM 1770 C CA . ARG A 1 227 ? -8.198 -11.017 25.159 1.00 80.75 227 ARG A CA 1
ATOM 1771 C C . ARG A 1 227 ? -7.408 -10.835 26.447 1.00 80.75 227 ARG A C 1
ATOM 1773 O O . ARG A 1 227 ? -7.181 -9.676 26.849 1.00 80.75 227 ARG A O 1
#

Radius of gyration: 20.96 Å; chains: 1; bounding box: 53×39×55 Å

pLDDT: mean 88.77, std 13.61, range [42.97, 98.75]

Foldseek 3Di:
DLVVQLLVLLQVLLCQLQPDDDDDDPVCVVVSLVVSLVSCVVRLALSSRPSDDLVSVVVADPVLSVLLVVLNVLSNVLSVVCVPDDPPSSVSSVSNVVSSVSNLVSCQVVLLVVQQVVQVVLQVQVVVLCVVLVKAKDWDWDWDAGSRNGIDIHIKMWIGNPPWTWIFAWDDCDDPQARGWTWIATPPVRPIWIFGHHPNFTWIALDDPPGDTDTDDSVVSVVSVVD

Secondary structure (DSSP, 8-state):
-HHHHHHHHHHHHHHHHS-S---S-TTHHHHHHHHHHHTHHHH--GGGGTT--SGGGTTS-HHHHHHHHHHHHHHHHHHHHHTT-SSSHHHHHHHHHHHHHHHHHHHHHHHHHHHHHHHHHHHHHHHHHHHHTT-EEEEEEEEEEETTTEEEEEEEEEEE-SS-EEEEEEEES-BTTBS-EEEEEEETTTEEEEEEEETTEEEEE-STTTSPPEESSHHHHHHHHT-

Sequence (227 aa):
MAREEFIQNLRHTLSLAAPSVEADTAHLNAAERARMIFSADEWLKPESVEGFSVDDFAGLDASSRKRLVAAAKGFAAMAAAVNGAADGAANQAQDAWDKLQEIIEIIRPSVQAEWSAQVESLVNQAADWCQQREWIAKTKKKHLKDKLIGEYDLPQLHFYDGENHLLLDPIARFAPGTSGLVDLALLPVFDSMMVARIGGDWYIRPDYGQGRRRKWSEASFVDAVQR